Protein AF-A0A8H7GZ26-F1 (afdb_monomer_lite)

Secondary structure (DSSP, 8-state):
-TTTTT--GGG---TTEEEEEEEETTT--B--HHHHHHHHH-TTTGGG--B-TTT--BEEEEEPPTTSPPPHHHHHTHHHHHHH-SEEEEES----STTGGGHHHHS-TTSEEEEESSS--THHHHS--TT-EEE-S-HHHHHHHHHHHTT-HHHHHHHHHHHHHHHHHHHHHHHHHHHHHHHHHHHHHHHHHHHHHHHHHHHHHHHHHHHHHHHHHHHS--

Organism: NCBI:txid27326

pLDDT: mean 85.24, std 15.76, range [44.12, 98.5]

Sequence (222 aa):
METMVGLDTDRIVPAHGSFASNHCIDCGEAMHTEALISMMNNKAKNEGIPQCEKCKGFVKPDIVFFGEPLPVRFFDTWDEDCDNVEVAIVAGTSLSVYPFAGLPSECKKKSLRTLVNNEVVGDFKTNRRKTDLIIKEDCDVFAEALAKEMGWETQLNELVEKEKKKFDEKLKKGLARKQTESRQANLCSKKEEDDELHVKAAKDSEKLANELEEKLHKLTIG

Radius of gyration: 30.81 Å; chains: 1; bounding box: 88×50×79 Å

InterPro domains:
  IPR003000 Sirtuin family [PF02146] (6-99)
  IPR026590 Sirtuin family, catalytic core domain [PS50305] (1-153)
  IPR029035 DHS-like NAD/FAD-binding domain superfamily [SSF52467] (3-159)
  IPR050134 NAD-dependent sirtuin protein deacylases [PTHR11085] (2-161)

Foldseek 3Di:
DCVVLPDDPVPDFPQQADQCWKAFPPPRHTDDPVLLVVLLPPCVPPNSFDADPPPRGGMDGGGHDPPGHTDPVCVVCQLVCLAPAQEAEAEDDQLPDPPVSCSVVSRDLNHQYEYEELDQHRCCVVPNDPRYHYHNDHPVVVVCVVCVVVVNNVVVVVSVVVVVVVVVVVVVVVVVVVVVVVVVVVVVVVVVVVVVVVVVVVVVVVVVVVVVVVVVVVVVPD

Structure (mmCIF, N/CA/C/O backbone):
data_AF-A0A8H7GZ26-F1
#
_entry.id   AF-A0A8H7GZ26-F1
#
loop_
_atom_site.group_PDB
_atom_site.id
_atom_site.type_symbol
_atom_site.label_atom_id
_atom_site.label_alt_id
_atom_site.label_comp_id
_atom_site.label_asym_id
_atom_site.label_entity_id
_atom_site.label_seq_id
_atom_site.pdbx_PDB_ins_code
_atom_site.Cartn_x
_atom_site.Cartn_y
_atom_site.Cartn_z
_atom_site.occupancy
_atom_site.B_iso_or_equiv
_atom_site.auth_seq_id
_atom_site.auth_comp_id
_atom_site.auth_asym_id
_atom_site.auth_atom_id
_atom_site.pdbx_PDB_model_num
ATOM 1 N N . MET A 1 1 ? 8.298 0.074 0.399 1.00 76.31 1 MET A N 1
ATOM 2 C CA . MET A 1 1 ? 9.036 -0.015 1.686 1.00 76.31 1 MET A CA 1
ATOM 3 C C . MET A 1 1 ? 8.648 -1.271 2.461 1.00 76.31 1 MET A C 1
ATOM 5 O O . MET A 1 1 ? 9.502 -1.900 3.064 1.00 76.31 1 MET A O 1
ATOM 9 N N . GLU A 1 2 ? 7.392 -1.675 2.365 1.00 86.62 2 GLU A N 1
ATOM 10 C CA . GLU A 1 2 ? 6.746 -2.872 2.902 1.00 86.62 2 GLU A CA 1
ATOM 11 C C . GLU A 1 2 ? 7.555 -4.154 2.643 1.00 86.62 2 GLU A C 1
ATOM 13 O O . GLU A 1 2 ? 7.889 -4.885 3.569 1.00 86.62 2 GLU A O 1
ATOM 18 N N . THR A 1 3 ? 7.979 -4.388 1.399 1.00 84.62 3 THR A N 1
ATOM 19 C CA . THR A 1 3 ? 8.827 -5.544 1.051 1.00 84.62 3 THR A CA 1
ATOM 20 C C . THR A 1 3 ? 10.231 -5.464 1.655 1.00 84.62 3 THR A C 1
ATOM 22 O O . THR A 1 3 ? 10.854 -6.486 1.924 1.00 84.62 3 THR A O 1
ATOM 25 N N . MET A 1 4 ? 10.752 -4.254 1.893 1.00 83.25 4 MET A N 1
ATOM 26 C CA . MET A 1 4 ? 12.099 -4.059 2.444 1.00 83.25 4 MET A CA 1
ATOM 27 C C . MET A 1 4 ? 12.166 -4.375 3.938 1.00 83.25 4 MET A C 1
ATOM 29 O O . MET A 1 4 ? 13.222 -4.785 4.412 1.00 83.25 4 MET A O 1
ATOM 33 N N . VAL A 1 5 ? 11.055 -4.203 4.661 1.00 84.62 5 VAL A N 1
ATOM 34 C CA . VAL A 1 5 ? 10.951 -4.522 6.094 1.00 84.62 5 VAL A CA 1
ATOM 35 C C . VAL A 1 5 ? 10.622 -5.998 6.354 1.00 84.62 5 VAL A C 1
ATOM 37 O O . VAL A 1 5 ? 10.437 -6.392 7.501 1.00 84.62 5 VAL A O 1
ATOM 40 N N . GLY A 1 6 ? 10.607 -6.830 5.305 1.00 84.56 6 GLY A N 1
ATOM 41 C CA . GLY A 1 6 ? 10.494 -8.285 5.418 1.00 84.56 6 GLY A CA 1
ATOM 42 C C . GLY A 1 6 ? 9.064 -8.819 5.465 1.00 84.56 6 GLY A C 1
ATOM 43 O O . GLY A 1 6 ? 8.869 -9.939 5.922 1.00 84.56 6 GLY A O 1
ATOM 44 N N . LEU A 1 7 ? 8.075 -8.042 5.013 1.00 88.88 7 LEU A N 1
ATOM 45 C CA . LEU A 1 7 ? 6.727 -8.565 4.802 1.00 88.88 7 LEU A CA 1
ATOM 46 C C . LEU A 1 7 ? 6.701 -9.490 3.579 1.00 88.88 7 LEU A C 1
ATOM 48 O O . LEU A 1 7 ? 7.255 -9.154 2.526 1.00 88.88 7 LEU A O 1
ATOM 52 N N . ASP A 1 8 ? 6.030 -10.632 3.724 1.00 90.25 8 ASP A N 1
ATOM 53 C CA . ASP A 1 8 ? 5.856 -11.596 2.640 1.00 90.25 8 ASP A CA 1
ATOM 54 C C . ASP A 1 8 ? 5.051 -10.972 1.489 1.00 90.25 8 ASP A C 1
ATOM 56 O O . ASP A 1 8 ? 4.048 -10.282 1.693 1.00 90.25 8 ASP A O 1
ATOM 60 N N . THR A 1 9 ? 5.495 -11.195 0.251 1.00 87.38 9 THR A N 1
ATOM 61 C CA . THR A 1 9 ? 4.914 -10.543 -0.935 1.00 87.38 9 THR A CA 1
ATOM 62 C C . THR A 1 9 ? 3.472 -10.965 -1.212 1.00 87.38 9 THR A C 1
ATOM 64 O O . THR A 1 9 ? 2.724 -10.219 -1.838 1.00 87.38 9 THR A O 1
ATOM 67 N N . ASP A 1 10 ? 3.064 -12.143 -0.745 1.00 90.19 10 ASP A N 1
ATOM 68 C CA . ASP A 1 10 ? 1.695 -12.656 -0.833 1.00 90.19 10 ASP A CA 1
ATOM 69 C C . ASP A 1 10 ? 0.715 -11.917 0.096 1.00 90.19 10 ASP A C 1
ATOM 71 O O . ASP A 1 10 ? -0.490 -11.966 -0.141 1.00 90.19 10 ASP A O 1
ATOM 75 N N . ARG A 1 11 ? 1.214 -11.168 1.086 1.00 91.31 11 ARG A N 1
ATOM 76 C CA . ARG A 1 11 ? 0.416 -10.312 1.983 1.00 91.31 11 ARG A CA 1
ATOM 77 C C . ARG A 1 11 ? 0.387 -8.846 1.564 1.00 91.31 11 ARG A C 1
ATOM 79 O O . ARG A 1 11 ? -0.221 -8.022 2.240 1.00 91.31 11 ARG A O 1
ATOM 86 N N . ILE A 1 12 ? 1.072 -8.502 0.474 1.00 94.06 12 ILE A N 1
ATOM 87 C CA . ILE A 1 12 ? 1.170 -7.130 -0.019 1.00 94.06 12 ILE A CA 1
ATOM 88 C C . ILE A 1 12 ? 0.425 -7.021 -1.346 1.00 94.06 12 ILE A C 1
ATOM 90 O O . ILE A 1 12 ? 0.594 -7.826 -2.268 1.00 94.06 12 ILE A O 1
ATOM 94 N N . VAL A 1 13 ? -0.375 -5.966 -1.452 1.00 94.81 13 VAL A N 1
ATOM 95 C CA . VAL A 1 13 ? -1.045 -5.567 -2.685 1.00 94.81 13 VAL A CA 1
ATOM 96 C C . VAL A 1 13 ? -0.627 -4.130 -2.996 1.00 94.81 13 VAL A C 1
ATOM 98 O O . VAL A 1 13 ? -1.208 -3.185 -2.460 1.00 94.81 13 VAL A O 1
ATOM 101 N N . PRO A 1 14 ? 0.409 -3.923 -3.832 1.00 93.81 14 PRO A N 1
ATOM 102 C CA . PRO A 1 14 ? 0.822 -2.587 -4.236 1.00 93.81 14 PRO A CA 1
ATOM 103 C C . PRO A 1 14 ? -0.199 -2.032 -5.237 1.00 93.81 14 PRO A C 1
ATOM 105 O O . PRO A 1 14 ? -0.026 -2.148 -6.447 1.00 93.81 14 PRO A O 1
ATOM 108 N N . ALA A 1 15 ? -1.290 -1.450 -4.730 1.00 94.12 15 ALA A N 1
ATOM 109 C CA . ALA A 1 15 ? -2.430 -1.004 -5.537 1.00 94.12 15 ALA A CA 1
ATOM 110 C C . ALA A 1 15 ? -2.039 -0.023 -6.655 1.00 94.12 15 ALA A C 1
ATOM 112 O O . ALA A 1 15 ? -2.600 -0.073 -7.741 1.00 94.12 15 ALA A O 1
ATOM 113 N N . HIS A 1 16 ? -1.041 0.829 -6.412 1.00 94.31 16 HIS A N 1
ATOM 114 C CA . HIS A 1 16 ? -0.496 1.763 -7.405 1.00 94.31 16 HIS A CA 1
ATOM 115 C C . HIS A 1 16 ? 0.850 1.301 -7.981 1.00 94.31 16 HIS A C 1
ATOM 117 O O . HIS A 1 16 ? 1.615 2.102 -8.520 1.00 94.31 16 HIS A O 1
ATOM 123 N N . GLY A 1 17 ? 1.148 0.008 -7.867 1.00 91.81 17 GLY A N 1
ATOM 124 C CA . GLY A 1 17 ? 2.392 -0.573 -8.339 1.00 91.81 17 GLY A CA 1
ATOM 125 C C . GLY A 1 17 ? 3.606 -0.218 -7.475 1.00 91.81 17 GLY A C 1
ATOM 126 O O . GLY A 1 17 ? 3.486 0.207 -6.324 1.00 91.81 17 GLY A O 1
ATOM 127 N N . SER A 1 18 ? 4.803 -0.448 -8.010 1.00 91.31 18 SER A N 1
ATOM 128 C CA . SER A 1 18 ? 6.067 -0.196 -7.319 1.00 91.31 18 SER A CA 1
ATOM 129 C C . SER A 1 18 ? 7.220 0.047 -8.295 1.00 91.31 18 SER A C 1
ATOM 131 O O . SER A 1 18 ? 7.149 -0.303 -9.466 1.00 91.31 18 SER A O 1
ATOM 133 N N . PHE A 1 19 ? 8.333 0.577 -7.788 1.00 90.00 19 PHE A N 1
ATOM 134 C CA . PHE A 1 19 ? 9.586 0.705 -8.545 1.00 90.00 19 PHE A CA 1
ATOM 135 C C . PHE A 1 19 ? 10.434 -0.583 -8.561 1.00 90.00 19 PHE A C 1
ATOM 137 O O . PHE A 1 19 ? 11.617 -0.535 -8.891 1.00 90.00 19 PHE A O 1
ATOM 144 N N . ALA A 1 20 ? 9.885 -1.724 -8.131 1.00 86.88 20 ALA A N 1
ATOM 145 C CA . ALA A 1 20 ? 10.649 -2.968 -8.022 1.00 86.88 20 ALA A CA 1
ATOM 146 C C . ALA A 1 20 ? 10.942 -3.620 -9.385 1.00 86.88 20 ALA A C 1
ATOM 148 O O . ALA A 1 20 ? 11.929 -4.341 -9.519 1.00 86.88 20 ALA A O 1
ATOM 149 N N . SER A 1 21 ? 10.097 -3.362 -10.379 1.00 90.75 21 SER A N 1
ATOM 150 C CA . SER A 1 21 ? 10.151 -3.946 -11.719 1.00 90.75 21 SER A CA 1
ATOM 151 C C . SER A 1 21 ? 9.746 -2.917 -12.772 1.00 90.75 21 SER A C 1
ATOM 153 O O . SER A 1 21 ? 9.245 -1.843 -12.434 1.00 90.75 21 SER A O 1
ATOM 155 N N . ASN A 1 22 ? 10.036 -3.217 -14.041 1.00 95.06 22 ASN A N 1
ATOM 156 C CA . ASN A 1 22 ? 9.809 -2.321 -15.174 1.00 95.06 22 ASN A CA 1
ATOM 157 C C . ASN A 1 22 ? 9.375 -3.139 -16.397 1.00 95.06 22 ASN A C 1
ATOM 159 O O . ASN A 1 22 ? 9.919 -4.226 -16.620 1.00 95.06 22 ASN A O 1
ATOM 163 N N . HIS A 1 23 ? 8.485 -2.602 -17.232 1.00 95.06 23 HIS A N 1
ATOM 164 C CA . HIS A 1 23 ? 8.042 -3.253 -18.468 1.00 95.06 23 HIS A CA 1
ATOM 165 C C . HIS A 1 23 ? 7.818 -2.266 -19.617 1.00 95.06 23 HIS A C 1
ATOM 167 O O . HIS A 1 23 ? 7.629 -1.059 -19.434 1.00 95.06 23 HIS A O 1
ATOM 173 N N . CYS A 1 24 ? 7.860 -2.797 -20.837 1.00 96.44 24 CYS A N 1
ATOM 174 C CA . CYS A 1 24 ? 7.450 -2.079 -22.031 1.00 96.44 24 CYS A CA 1
ATOM 175 C C . CYS A 1 24 ? 5.934 -1.882 -22.060 1.00 96.44 24 CYS A C 1
ATOM 177 O O . CYS A 1 24 ? 5.196 -2.862 -21.993 1.00 96.44 24 CYS A O 1
ATOM 179 N N . ILE A 1 25 ? 5.482 -0.646 -22.273 1.00 94.44 25 ILE A N 1
ATOM 180 C CA . ILE A 1 25 ? 4.052 -0.314 -22.312 1.00 94.44 25 ILE A CA 1
ATOM 181 C C . ILE A 1 25 ? 3.312 -0.932 -23.508 1.00 94.44 25 ILE A C 1
ATOM 183 O O . ILE A 1 25 ? 2.111 -1.157 -23.428 1.00 94.44 25 ILE A O 1
ATOM 187 N N . ASP A 1 26 ? 4.026 -1.236 -24.598 1.00 94.81 26 ASP A N 1
ATOM 188 C CA . ASP A 1 26 ? 3.411 -1.739 -25.831 1.00 94.81 26 ASP A CA 1
ATOM 189 C C . ASP A 1 26 ? 3.359 -3.270 -25.888 1.00 94.81 26 ASP A C 1
ATOM 191 O O . ASP A 1 26 ? 2.375 -3.843 -26.348 1.00 94.81 26 ASP A O 1
ATOM 195 N N . CYS A 1 27 ? 4.428 -3.955 -25.460 1.00 95.62 27 CYS A N 1
ATOM 196 C CA . CYS A 1 27 ? 4.531 -5.417 -25.587 1.00 95.62 27 CYS A CA 1
ATOM 197 C C . CYS A 1 27 ? 4.649 -6.177 -24.260 1.00 95.62 27 CYS A C 1
ATOM 199 O O . CYS A 1 27 ? 4.734 -7.403 -24.284 1.00 95.62 27 CYS A O 1
ATOM 201 N N . GLY A 1 28 ? 4.689 -5.479 -23.121 1.00 93.62 28 GLY A N 1
ATOM 202 C CA . GLY A 1 28 ? 4.772 -6.088 -21.790 1.00 93.62 28 GLY A CA 1
ATOM 203 C C . GLY A 1 28 ? 6.122 -6.724 -21.445 1.00 93.62 28 GLY A C 1
ATOM 204 O O . GLY A 1 28 ? 6.261 -7.295 -20.369 1.00 93.62 28 GLY A O 1
ATOM 205 N N . GLU A 1 29 ? 7.121 -6.643 -22.330 1.00 96.19 29 GLU A N 1
ATOM 206 C CA . GLU A 1 29 ? 8.446 -7.222 -22.088 1.00 96.19 29 GLU A CA 1
ATOM 207 C C . GLU A 1 29 ? 9.104 -6.570 -20.864 1.00 96.19 29 GLU A C 1
ATOM 209 O O . GLU A 1 29 ? 9.192 -5.340 -20.784 1.00 96.19 29 GLU A O 1
ATOM 214 N N . ALA A 1 30 ? 9.568 -7.397 -19.927 1.00 95.69 30 ALA A N 1
ATOM 215 C CA . ALA A 1 30 ? 10.204 -6.935 -18.702 1.00 95.69 30 ALA A CA 1
ATOM 216 C C . ALA A 1 30 ? 11.598 -6.347 -18.975 1.00 95.69 30 ALA A C 1
ATOM 218 O O . ALA A 1 30 ? 12.327 -6.797 -19.859 1.00 95.69 30 ALA A O 1
ATOM 219 N N . MET A 1 31 ? 11.995 -5.360 -18.173 1.00 94.81 31 MET A N 1
ATOM 220 C CA . MET A 1 31 ? 13.327 -4.759 -18.208 1.00 94.81 31 MET A CA 1
ATOM 221 C C . MET A 1 31 ? 13.937 -4.705 -16.806 1.00 94.81 31 MET A C 1
ATOM 223 O O . MET A 1 31 ? 13.337 -4.191 -15.859 1.00 94.81 31 MET A O 1
ATOM 227 N N . HIS A 1 32 ? 15.178 -5.180 -16.691 1.00 94.19 32 HIS A N 1
ATOM 228 C CA . HIS A 1 32 ? 15.956 -5.071 -15.460 1.00 94.19 32 HIS A CA 1
ATOM 229 C C . HIS A 1 32 ? 16.242 -3.608 -15.096 1.00 94.19 32 HIS A C 1
ATOM 231 O O . HIS A 1 32 ? 16.556 -2.784 -15.958 1.00 94.19 32 HIS A O 1
ATOM 237 N N . THR A 1 33 ? 16.175 -3.293 -13.804 1.00 92.69 33 THR A N 1
ATOM 238 C CA . THR A 1 33 ? 16.325 -1.927 -13.283 1.00 92.69 33 THR A CA 1
ATOM 239 C C . THR A 1 33 ? 17.683 -1.313 -13.622 1.00 92.69 33 THR A C 1
ATOM 241 O O . THR A 1 33 ? 17.761 -0.129 -13.937 1.00 92.69 33 THR A O 1
ATOM 244 N N . GLU A 1 34 ? 18.755 -2.103 -13.646 1.00 92.88 34 GLU A N 1
ATOM 245 C CA . GLU A 1 34 ? 20.090 -1.651 -14.047 1.00 92.88 34 GLU A CA 1
ATOM 246 C C . GLU A 1 34 ? 20.118 -1.188 -15.509 1.00 92.88 34 GLU A C 1
ATOM 248 O O . GLU A 1 34 ? 20.731 -0.166 -15.822 1.00 92.88 34 GLU A O 1
ATOM 253 N N . ALA A 1 35 ? 19.422 -1.907 -16.396 1.00 91.94 35 ALA A N 1
ATOM 254 C CA . ALA A 1 35 ? 19.309 -1.546 -17.805 1.00 91.94 35 ALA A CA 1
ATOM 255 C C . ALA A 1 35 ? 18.477 -0.269 -17.979 1.00 91.94 35 ALA A C 1
ATOM 257 O O . ALA A 1 35 ? 18.906 0.641 -18.689 1.00 91.94 35 ALA A O 1
ATOM 258 N N . LEU A 1 36 ? 17.349 -0.160 -17.266 1.00 92.81 36 LEU A N 1
ATOM 259 C CA . LEU A 1 36 ? 16.527 1.052 -17.249 1.00 92.81 36 LEU A CA 1
ATOM 260 C C . LEU A 1 36 ? 17.361 2.271 -16.823 1.00 92.81 36 LEU A C 1
ATOM 262 O O . LEU A 1 36 ? 17.428 3.257 -17.554 1.00 92.81 36 LEU A O 1
ATOM 266 N N . ILE A 1 37 ? 18.053 2.187 -15.681 1.00 92.75 37 ILE A N 1
ATOM 267 C CA . ILE A 1 37 ? 18.902 3.268 -15.154 1.00 92.75 37 ILE A CA 1
ATOM 268 C C . ILE A 1 37 ? 20.025 3.614 -16.139 1.00 92.75 37 ILE A C 1
ATOM 270 O O . ILE A 1 37 ? 20.316 4.791 -16.357 1.00 92.75 37 ILE A O 1
ATOM 274 N N . SER A 1 38 ? 20.658 2.609 -16.749 1.00 92.19 38 SER A N 1
ATOM 275 C CA . SER A 1 38 ? 21.702 2.822 -17.754 1.00 92.19 38 SER A CA 1
ATOM 276 C C . SER A 1 38 ? 21.178 3.610 -18.959 1.00 92.19 38 SER A C 1
ATOM 278 O O . SER A 1 38 ? 21.818 4.574 -19.380 1.00 92.19 38 SER A O 1
ATOM 280 N N . MET A 1 39 ? 19.989 3.264 -19.466 1.00 92.38 39 MET A N 1
ATOM 281 C CA . MET A 1 39 ? 19.342 4.000 -20.555 1.00 92.38 39 MET A CA 1
ATOM 282 C C . MET A 1 39 ? 18.971 5.424 -20.134 1.00 92.38 39 MET A C 1
ATOM 284 O O . MET A 1 39 ? 19.259 6.357 -20.877 1.00 92.38 39 MET A O 1
ATOM 288 N N . MET A 1 40 ? 18.419 5.606 -18.930 1.00 91.31 40 MET A N 1
ATOM 289 C CA . MET A 1 40 ? 18.046 6.927 -18.407 1.00 91.31 40 MET A CA 1
ATOM 290 C C . MET A 1 40 ? 19.234 7.884 -18.277 1.00 91.31 40 MET A C 1
ATOM 292 O O . MET A 1 40 ? 19.111 9.083 -18.525 1.00 91.31 40 MET A O 1
ATOM 296 N N . ASN A 1 41 ? 20.404 7.361 -17.910 1.00 92.81 41 ASN A N 1
ATOM 297 C CA . ASN A 1 41 ? 21.617 8.163 -17.765 1.00 92.81 41 ASN A CA 1
ATOM 298 C C . ASN A 1 41 ? 22.293 8.488 -19.107 1.00 92.81 41 ASN A C 1
ATOM 300 O O . ASN A 1 41 ? 23.099 9.417 -19.177 1.00 92.81 41 ASN A O 1
ATOM 304 N N . ASN A 1 42 ? 21.971 7.765 -20.181 1.00 90.00 42 ASN A N 1
ATOM 305 C CA . ASN A 1 42 ? 22.556 7.986 -21.498 1.00 90.00 42 ASN A CA 1
ATOM 306 C C . ASN A 1 42 ? 21.737 8.994 -22.320 1.00 90.00 42 ASN A C 1
ATOM 308 O O . ASN A 1 42 ? 21.037 8.631 -23.262 1.00 90.00 42 ASN A O 1
ATOM 312 N N . LYS A 1 43 ? 21.869 10.287 -22.000 1.00 89.50 43 LYS A N 1
ATOM 313 C CA . LYS A 1 43 ? 21.140 11.365 -22.699 1.00 89.50 43 LYS A CA 1
ATOM 314 C C . LYS A 1 43 ? 21.474 11.497 -24.187 1.00 89.50 43 LYS A C 1
ATOM 316 O O . LYS A 1 43 ? 20.662 12.021 -24.942 1.00 89.50 43 LYS A O 1
ATOM 321 N N . ALA A 1 44 ? 22.644 11.023 -24.618 1.00 88.00 44 ALA A N 1
ATOM 322 C CA . ALA A 1 44 ? 23.028 11.032 -26.030 1.00 88.00 44 ALA A CA 1
ATOM 323 C C . ALA A 1 44 ? 22.179 10.062 -26.872 1.00 88.00 44 ALA A C 1
ATOM 325 O O . ALA A 1 44 ? 22.110 10.196 -28.093 1.00 88.00 44 ALA A O 1
ATOM 326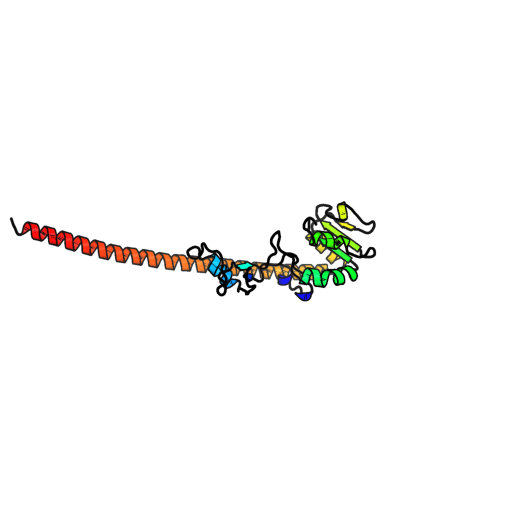 N N . LYS A 1 45 ? 21.520 9.090 -26.230 1.00 81.75 45 LYS A N 1
ATOM 327 C CA . LYS A 1 45 ? 20.672 8.094 -26.877 1.00 81.75 45 LYS A CA 1
ATOM 328 C C . LYS A 1 45 ? 19.217 8.310 -26.472 1.00 81.75 45 LYS A C 1
ATOM 330 O O . LYS A 1 45 ? 18.861 8.123 -25.315 1.00 81.75 45 LYS A O 1
ATOM 335 N N . ASN A 1 46 ? 18.375 8.664 -27.444 1.00 84.19 46 ASN A N 1
ATOM 336 C CA . ASN A 1 46 ? 16.931 8.847 -27.247 1.00 84.19 46 ASN A CA 1
ATOM 337 C C . ASN A 1 46 ? 16.586 9.789 -26.073 1.00 84.19 46 ASN A C 1
ATOM 339 O O . ASN A 1 46 ? 15.650 9.529 -25.324 1.00 84.19 46 ASN A O 1
ATOM 343 N N . GLU A 1 47 ? 17.406 10.823 -25.855 1.00 89.81 47 GLU A N 1
ATOM 344 C CA . GLU A 1 47 ? 17.253 11.802 -24.765 1.00 89.81 47 GLU A CA 1
ATOM 345 C C . GLU A 1 47 ? 17.234 11.192 -23.347 1.00 89.81 47 GLU A C 1
ATOM 347 O O . GLU A 1 47 ? 16.829 11.842 -22.385 1.00 89.81 47 GLU A O 1
ATOM 352 N N . GLY A 1 48 ? 17.709 9.950 -23.189 1.00 89.50 48 GLY A N 1
ATOM 353 C CA . GLY A 1 48 ? 17.621 9.211 -21.930 1.00 89.50 48 GLY A CA 1
ATOM 354 C C . GLY A 1 48 ? 16.234 8.620 -21.657 1.00 89.50 48 GLY A C 1
ATOM 355 O O . GLY A 1 48 ? 15.908 8.319 -20.514 1.00 89.50 48 GLY A O 1
ATOM 356 N N . ILE A 1 49 ? 15.388 8.453 -22.675 1.00 94.06 49 ILE A N 1
ATOM 357 C CA . ILE A 1 49 ? 14.085 7.796 -22.536 1.00 94.06 49 ILE A CA 1
ATOM 358 C C . ILE A 1 49 ? 14.256 6.288 -22.809 1.00 94.06 49 ILE A C 1
ATOM 360 O O . ILE A 1 49 ? 14.624 5.915 -23.930 1.00 94.06 49 ILE A O 1
ATOM 364 N N . PRO A 1 50 ? 13.993 5.398 -21.830 1.00 94.44 50 PRO A N 1
ATOM 365 C CA . PRO A 1 50 ? 14.148 3.954 -22.007 1.00 94.44 50 PRO A CA 1
ATOM 366 C C . PRO A 1 50 ? 13.197 3.381 -23.061 1.00 94.44 50 PRO A C 1
ATOM 368 O O . PRO A 1 50 ? 11.996 3.663 -23.061 1.00 94.44 50 PRO A O 1
ATOM 371 N N . GLN A 1 51 ? 13.733 2.535 -23.942 1.00 95.31 51 GLN A N 1
ATOM 372 C CA . GLN A 1 51 ? 12.980 1.869 -25.004 1.00 95.31 51 GLN A CA 1
ATOM 373 C C . GLN A 1 51 ? 13.207 0.362 -24.980 1.00 95.31 51 GLN A C 1
ATOM 375 O O . GLN A 1 51 ? 14.306 -0.126 -24.718 1.00 95.31 51 GLN A O 1
ATOM 380 N N . CYS A 1 52 ? 12.157 -0.375 -25.312 1.00 96.06 52 CYS A N 1
ATOM 381 C CA . CYS A 1 52 ? 12.169 -1.817 -25.430 1.00 96.06 52 CYS A CA 1
ATOM 382 C C . CYS A 1 52 ? 13.062 -2.243 -26.593 1.00 96.06 52 CYS A C 1
ATOM 384 O O . CYS A 1 52 ? 12.920 -1.770 -27.724 1.00 96.06 52 CYS A O 1
ATOM 386 N N . GLU A 1 53 ? 13.952 -3.198 -26.349 1.00 92.31 53 GLU A N 1
ATOM 387 C CA . GLU A 1 53 ? 14.850 -3.690 -27.392 1.00 92.31 53 GLU A CA 1
ATOM 388 C C . GLU A 1 53 ? 14.090 -4.397 -28.523 1.00 92.31 53 GLU A C 1
ATOM 390 O O . GLU A 1 53 ? 14.479 -4.262 -29.687 1.00 92.31 53 GLU A O 1
ATOM 395 N N . LYS A 1 54 ? 12.971 -5.050 -28.177 1.00 94.75 54 LYS A N 1
ATOM 396 C CA . LYS A 1 54 ? 12.133 -5.886 -29.045 1.00 94.75 54 LYS A CA 1
ATOM 397 C C . LYS A 1 54 ? 11.195 -5.090 -29.953 1.00 94.75 54 LYS A C 1
ATOM 399 O O . LYS A 1 54 ? 11.193 -5.324 -31.155 1.00 94.75 54 LYS A O 1
ATOM 404 N N . CYS A 1 55 ? 10.412 -4.156 -29.404 1.00 96.25 55 CYS A N 1
ATOM 405 C CA . CYS A 1 55 ? 9.398 -3.414 -30.172 1.00 96.25 55 CYS A CA 1
ATOM 406 C C . CYS A 1 55 ? 9.665 -1.907 -30.304 1.00 96.25 55 CYS A C 1
ATOM 408 O O . CYS A 1 55 ? 8.895 -1.223 -30.967 1.00 96.25 55 CYS A O 1
ATOM 410 N N . LYS A 1 56 ? 10.732 -1.383 -29.680 1.00 94.88 56 LYS A N 1
ATOM 411 C CA . LYS A 1 56 ? 11.054 0.059 -29.600 1.00 94.88 56 LYS A CA 1
ATOM 412 C C . LYS A 1 56 ? 10.032 0.924 -28.853 1.00 94.88 56 LYS A C 1
ATOM 414 O O . LYS A 1 56 ? 10.229 2.132 -28.760 1.00 94.88 56 LYS A O 1
ATOM 419 N N . GLY A 1 57 ? 9.014 0.305 -28.260 1.00 95.69 57 GLY A N 1
ATOM 420 C CA . GLY A 1 57 ? 8.077 0.946 -27.346 1.00 95.69 57 GLY A CA 1
ATOM 421 C C . GLY A 1 57 ? 8.742 1.492 -26.088 1.00 95.69 57 GLY A C 1
ATOM 422 O O . GLY A 1 57 ? 9.831 1.050 -25.717 1.00 95.69 57 GLY A O 1
ATOM 423 N N . PHE A 1 58 ? 8.096 2.433 -25.405 1.00 95.75 58 PHE A N 1
ATOM 424 C CA . PHE A 1 58 ? 8.639 3.004 -24.171 1.00 95.75 58 PHE A CA 1
ATOM 425 C C . PHE A 1 58 ? 8.590 2.005 -23.014 1.00 95.75 58 PHE A C 1
ATOM 427 O O . PHE A 1 58 ? 7.723 1.131 -22.955 1.00 95.75 58 PHE A O 1
ATOM 434 N N . VAL A 1 59 ? 9.542 2.128 -22.093 1.00 95.88 59 VAL A N 1
ATOM 435 C CA . VAL A 1 59 ? 9.621 1.295 -20.890 1.00 95.88 59 VAL A CA 1
ATOM 436 C C . VAL A 1 59 ? 9.494 2.185 -19.668 1.00 95.88 59 VAL A C 1
ATOM 438 O O . VAL A 1 59 ? 10.152 3.223 -19.580 1.00 95.88 59 VAL A O 1
ATOM 441 N N . LYS A 1 60 ? 8.663 1.763 -18.716 1.00 94.06 60 LYS A N 1
ATOM 442 C CA . LYS A 1 60 ? 8.472 2.457 -17.443 1.00 94.06 60 LYS A CA 1
ATOM 443 C C . LYS A 1 60 ? 8.564 1.487 -16.266 1.00 94.06 60 LYS A C 1
ATOM 445 O O . LYS A 1 60 ? 8.342 0.290 -16.459 1.00 94.06 60 LYS A O 1
ATOM 450 N N . PRO A 1 61 ? 8.857 1.988 -15.056 1.00 94.56 61 PRO A N 1
ATOM 451 C CA . PRO A 1 61 ? 8.645 1.222 -13.838 1.00 94.56 61 PRO A CA 1
ATOM 452 C C . PRO A 1 61 ? 7.180 0.809 -13.688 1.00 94.56 61 PRO A C 1
ATOM 454 O O . PRO A 1 61 ? 6.278 1.506 -14.164 1.00 94.56 61 PRO A O 1
ATOM 457 N N . ASP A 1 62 ? 6.944 -0.279 -12.967 1.00 92.81 62 ASP A N 1
ATOM 458 C CA . ASP A 1 62 ? 5.629 -0.889 -12.749 1.00 92.81 62 ASP A CA 1
ATOM 459 C C . ASP A 1 62 ? 4.812 -0.119 -11.706 1.00 92.81 62 ASP A C 1
ATOM 461 O O . ASP A 1 62 ? 4.264 -0.692 -10.769 1.00 92.81 62 ASP A O 1
ATOM 465 N N . ILE A 1 63 ? 4.745 1.200 -11.859 1.00 93.88 63 ILE A N 1
ATOM 466 C CA . ILE A 1 63 ? 3.871 2.110 -11.126 1.00 93.88 63 ILE A CA 1
ATOM 467 C C . ILE A 1 63 ? 2.662 2.462 -11.994 1.00 93.88 63 ILE A C 1
ATOM 469 O O . ILE A 1 63 ? 2.766 2.558 -13.220 1.00 93.88 63 ILE A O 1
ATOM 473 N N . VAL A 1 64 ? 1.519 2.661 -11.347 1.00 92.44 64 VAL A N 1
ATOM 474 C CA . VAL A 1 64 ? 0.251 2.988 -12.006 1.00 92.44 64 VAL A CA 1
ATOM 475 C C . VAL A 1 64 ? 0.154 4.496 -12.181 1.00 92.44 64 VAL A C 1
ATOM 477 O O . VAL A 1 64 ? 0.217 5.251 -11.208 1.00 92.44 64 VAL A O 1
ATOM 480 N N . PHE A 1 65 ? 0.004 4.942 -13.424 1.00 90.88 65 PHE A N 1
ATOM 481 C CA . PHE A 1 65 ? -0.240 6.345 -13.748 1.00 90.88 65 PHE A CA 1
ATOM 482 C C . PHE A 1 65 ? -1.741 6.646 -13.764 1.00 90.88 65 PHE A C 1
ATOM 484 O O . PHE A 1 65 ? -2.581 5.756 -13.891 1.00 90.88 65 PHE A O 1
ATOM 491 N N . PHE A 1 66 ? -2.104 7.927 -13.671 1.00 88.31 66 PHE A N 1
ATOM 492 C CA . PHE A 1 66 ? -3.495 8.325 -13.869 1.00 88.31 66 PHE A CA 1
ATOM 493 C C . PHE A 1 66 ? -3.986 7.911 -15.259 1.00 88.31 66 PHE A C 1
ATOM 495 O O . PHE A 1 66 ? -3.353 8.220 -16.267 1.00 88.31 66 PHE A O 1
ATOM 502 N N . GLY A 1 67 ? -5.136 7.237 -15.291 1.00 87.44 67 GLY A N 1
ATOM 503 C CA . GLY A 1 67 ? -5.720 6.681 -16.512 1.00 87.44 67 GLY A CA 1
ATOM 504 C C . GLY A 1 67 ? -5.303 5.238 -16.807 1.00 87.44 67 GLY A C 1
ATOM 505 O O . GLY A 1 67 ? -5.910 4.618 -17.675 1.00 87.44 67 GLY A O 1
ATOM 506 N N . GLU A 1 68 ? -4.333 4.681 -16.078 1.00 90.25 68 GLU A N 1
ATOM 507 C CA . GLU A 1 68 ? -3.994 3.261 -16.171 1.00 90.25 68 GLU A CA 1
ATOM 508 C C . GLU A 1 68 ? -4.864 2.412 -15.233 1.00 90.25 68 GLU A C 1
ATOM 510 O O . GLU A 1 68 ? -5.258 2.873 -14.155 1.00 90.25 68 GLU A O 1
ATOM 515 N N . PRO A 1 69 ? -5.167 1.158 -15.614 1.00 90.19 69 PRO A N 1
ATOM 516 C CA . PRO A 1 69 ? -5.822 0.226 -14.711 1.00 90.19 69 PRO A CA 1
ATOM 517 C C . PRO A 1 69 ? -4.897 -0.135 -13.542 1.00 90.19 69 PRO A C 1
ATOM 519 O O . PRO A 1 69 ? -3.678 -0.237 -13.694 1.00 90.19 69 PRO A O 1
ATOM 522 N N . LEU A 1 70 ? -5.491 -0.379 -12.372 1.00 93.56 70 LEU A N 1
ATOM 523 C CA . LEU A 1 70 ? -4.765 -0.949 -11.238 1.00 93.56 70 LEU A CA 1
ATOM 524 C C . LEU A 1 70 ? -4.367 -2.409 -11.536 1.00 93.56 70 LEU A C 1
ATOM 526 O O . LEU A 1 70 ? -4.986 -3.051 -12.391 1.00 93.56 70 LEU A O 1
ATOM 530 N N . PRO A 1 71 ? -3.355 -2.962 -10.840 1.00 92.12 71 PRO A N 1
ATOM 531 C CA . PRO A 1 71 ? -2.897 -4.327 -11.067 1.00 92.12 71 PRO A CA 1
ATOM 532 C C . PRO A 1 71 ? -4.014 -5.344 -10.831 1.00 92.12 71 PRO A C 1
ATOM 534 O O . PRO A 1 71 ? -4.782 -5.204 -9.888 1.00 92.12 71 PRO A O 1
ATOM 537 N N . VAL A 1 72 ? -4.054 -6.419 -11.622 1.00 92.31 72 VAL A N 1
ATOM 538 C CA . VAL A 1 72 ? -5.090 -7.469 -11.519 1.00 92.31 72 VAL A CA 1
ATOM 539 C C . VAL A 1 72 ? -5.191 -8.035 -10.099 1.00 92.31 72 VAL A C 1
ATOM 541 O O . VAL A 1 72 ? -6.283 -8.120 -9.549 1.00 92.31 72 VAL A O 1
ATOM 544 N N . ARG A 1 73 ? -4.039 -8.264 -9.451 1.00 92.88 73 ARG A N 1
ATOM 545 C CA . ARG A 1 73 ? -3.942 -8.713 -8.054 1.00 92.88 73 ARG A CA 1
ATOM 546 C C . ARG A 1 73 ? -4.772 -7.872 -7.081 1.00 92.88 73 ARG A C 1
ATOM 548 O O . ARG A 1 73 ? -5.273 -8.409 -6.107 1.00 92.88 73 ARG A O 1
ATOM 555 N N . PHE A 1 74 ? -4.894 -6.569 -7.328 1.00 94.94 74 PHE A N 1
ATOM 556 C CA . PHE A 1 74 ? -5.689 -5.685 -6.486 1.00 94.94 74 PHE A CA 1
ATOM 557 C C . PHE A 1 74 ? -7.173 -6.039 -6.498 1.00 94.94 74 PHE A C 1
ATOM 559 O O . PHE A 1 74 ? -7.816 -5.950 -5.463 1.00 94.94 74 PHE A O 1
ATOM 566 N N . PHE A 1 75 ? -7.701 -6.442 -7.652 1.00 94.19 75 PHE A N 1
ATOM 567 C CA . PHE A 1 75 ? -9.089 -6.868 -7.791 1.00 94.19 75 PHE A CA 1
ATOM 568 C C . PHE A 1 75 ? -9.271 -8.330 -7.380 1.00 94.19 75 PHE A C 1
ATOM 570 O O . PHE A 1 75 ? -10.268 -8.648 -6.744 1.00 94.19 75 PHE A O 1
ATOM 577 N N . ASP A 1 76 ? -8.292 -9.191 -7.672 1.00 93.25 76 ASP A N 1
ATOM 578 C CA . ASP A 1 76 ? -8.349 -10.616 -7.322 1.00 93.25 76 ASP A CA 1
ATOM 579 C C . ASP A 1 76 ? -8.458 -10.848 -5.810 1.00 93.25 76 ASP A C 1
ATOM 581 O O . ASP A 1 76 ? -9.175 -11.749 -5.387 1.00 93.25 76 ASP A O 1
ATOM 585 N N . THR A 1 77 ? -7.761 -10.051 -4.990 1.00 93.12 77 THR A N 1
ATOM 586 C CA . THR A 1 77 ? -7.827 -10.192 -3.524 1.00 93.12 77 THR A CA 1
ATOM 587 C C . THR A 1 77 ? -8.908 -9.322 -2.885 1.00 93.12 77 THR A C 1
ATOM 589 O O . THR A 1 77 ? -9.231 -9.523 -1.719 1.00 93.12 77 THR A O 1
ATOM 592 N N . TRP A 1 78 ? -9.492 -8.371 -3.627 1.00 93.44 78 TRP A N 1
ATOM 593 C CA . TRP A 1 78 ? -10.405 -7.363 -3.081 1.00 93.44 78 TRP A CA 1
ATOM 594 C C . TRP A 1 78 ? -11.577 -7.987 -2.321 1.00 93.44 78 TRP A C 1
ATOM 596 O O . TRP A 1 78 ? -11.803 -7.662 -1.153 1.00 93.44 78 TRP A O 1
ATOM 606 N N . ASP A 1 79 ? -12.328 -8.863 -2.992 1.00 90.12 79 ASP A N 1
ATOM 607 C CA . ASP A 1 79 ? -13.562 -9.427 -2.443 1.00 90.12 79 ASP A CA 1
ATOM 608 C C . ASP A 1 79 ? -13.259 -10.359 -1.265 1.00 90.12 79 ASP A C 1
ATOM 610 O O . ASP A 1 79 ? -13.876 -10.246 -0.205 1.00 90.12 79 ASP A O 1
ATOM 614 N N . GLU A 1 80 ? -12.260 -11.233 -1.421 1.00 91.06 80 GLU A N 1
ATOM 615 C CA . GLU A 1 80 ? -11.858 -12.193 -0.390 1.00 91.06 80 GLU A CA 1
ATOM 616 C C . GLU A 1 80 ? -11.348 -11.493 0.879 1.00 91.06 80 GLU A C 1
ATOM 618 O O . GLU A 1 80 ? -11.764 -11.842 1.990 1.00 91.06 80 GLU A O 1
ATOM 623 N N . ASP A 1 81 ? -10.497 -10.476 0.736 1.00 93.12 81 ASP A N 1
ATOM 624 C CA . ASP A 1 81 ? -9.934 -9.742 1.870 1.00 93.12 81 ASP A CA 1
ATOM 625 C C . ASP A 1 81 ? -11.024 -8.938 2.598 1.00 93.12 81 ASP A C 1
ATOM 627 O O . ASP A 1 81 ? -11.132 -8.986 3.830 1.00 93.12 81 ASP A O 1
ATOM 631 N N . CYS A 1 82 ? -11.887 -8.235 1.852 1.00 91.19 82 CYS A N 1
ATOM 632 C CA . CYS A 1 82 ? -12.984 -7.451 2.428 1.00 91.19 82 CYS A CA 1
ATOM 633 C C . CYS A 1 82 ? -14.019 -8.330 3.144 1.00 91.19 82 CYS A C 1
ATOM 635 O O . CYS A 1 82 ? -14.625 -7.904 4.136 1.00 91.19 82 CYS A O 1
ATOM 637 N N . ASP A 1 83 ? -14.218 -9.562 2.678 1.00 89.62 83 ASP A N 1
ATOM 638 C CA . ASP A 1 83 ? -15.143 -10.501 3.294 1.00 89.62 83 ASP A CA 1
ATOM 639 C C . ASP A 1 83 ? -14.627 -11.080 4.615 1.00 89.62 83 ASP A C 1
ATOM 641 O O . ASP A 1 83 ? -15.434 -11.374 5.511 1.00 89.62 83 ASP A O 1
ATOM 645 N N . ASN A 1 84 ? -13.314 -11.240 4.754 1.00 92.12 84 ASN A N 1
ATOM 646 C CA . ASN A 1 84 ? -12.702 -11.920 5.893 1.00 92.12 84 ASN A CA 1
ATOM 647 C C . ASN A 1 84 ? -12.114 -10.967 6.944 1.00 92.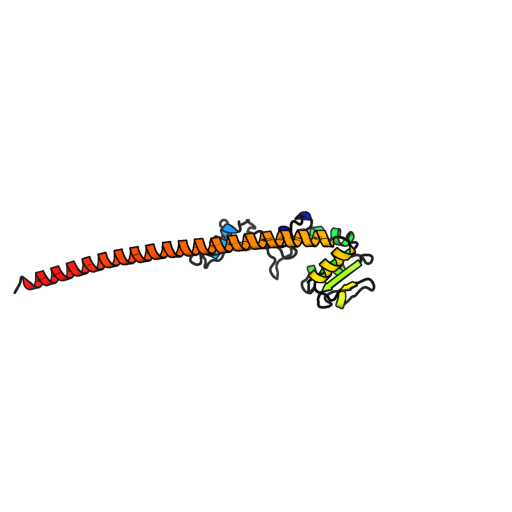12 84 ASN A C 1
ATOM 649 O O . ASN A 1 84 ? -11.721 -11.412 8.022 1.00 92.12 84 ASN A O 1
ATOM 653 N N . VAL A 1 85 ? -12.101 -9.657 6.687 1.00 94.94 85 VAL A N 1
ATOM 654 C CA . VAL A 1 85 ? -11.550 -8.671 7.622 1.00 94.94 85 VAL A CA 1
ATOM 655 C C . VAL A 1 85 ? -12.401 -8.511 8.889 1.00 94.94 85 VAL A C 1
ATOM 657 O O . VAL A 1 85 ? -13.597 -8.208 8.845 1.00 94.94 85 VAL A O 1
ATOM 660 N N . GLU A 1 86 ? -11.769 -8.648 10.052 1.00 95.81 86 GLU A N 1
ATOM 661 C CA . GLU A 1 86 ? -12.377 -8.330 11.354 1.00 95.81 86 GLU A CA 1
ATOM 662 C C . GLU A 1 86 ? -11.998 -6.925 11.829 1.00 95.81 86 GLU A C 1
ATOM 664 O O . GLU A 1 86 ? -12.837 -6.207 12.376 1.00 95.81 86 GLU A O 1
ATOM 669 N N . VAL A 1 87 ? -10.753 -6.516 11.570 1.00 96.12 87 VAL A N 1
ATOM 670 C CA . VAL A 1 87 ? -10.210 -5.197 11.907 1.00 96.12 87 VAL A CA 1
ATOM 671 C C . VAL A 1 87 ? -9.488 -4.623 10.692 1.00 96.12 87 VAL A C 1
ATOM 673 O O . VAL A 1 87 ? -8.556 -5.233 10.176 1.00 96.12 87 VAL A O 1
ATOM 676 N N . ALA A 1 88 ? -9.899 -3.434 10.259 1.00 96.94 88 ALA A N 1
ATOM 677 C CA . ALA A 1 88 ? -9.259 -2.673 9.193 1.00 96.94 88 ALA A CA 1
ATOM 678 C C . ALA A 1 88 ? -8.595 -1.422 9.781 1.00 96.94 88 ALA A C 1
ATOM 680 O O . ALA A 1 88 ? -9.282 -0.536 10.294 1.00 96.94 88 ALA A O 1
ATOM 681 N N . ILE A 1 89 ? -7.267 -1.337 9.688 1.00 97.94 89 ILE A N 1
ATOM 682 C CA . ILE A 1 89 ? -6.504 -0.141 10.061 1.00 97.94 89 ILE A CA 1
ATOM 683 C C . ILE A 1 89 ? -6.197 0.635 8.782 1.00 97.94 89 ILE A C 1
ATOM 685 O O . ILE A 1 89 ? -5.455 0.174 7.920 1.00 97.94 89 ILE A O 1
ATOM 689 N N . VAL A 1 90 ? -6.784 1.820 8.665 1.00 97.81 90 VAL A N 1
ATOM 690 C CA . VAL A 1 90 ? -6.591 2.740 7.547 1.00 97.81 90 VAL A CA 1
ATOM 691 C C . VAL A 1 90 ? -5.695 3.865 8.037 1.00 97.81 90 VAL A C 1
ATOM 693 O O . VAL A 1 90 ? -6.127 4.687 8.840 1.00 97.81 90 VAL A O 1
ATOM 696 N N . ALA A 1 91 ? -4.445 3.891 7.585 1.00 97.94 91 ALA A N 1
ATOM 697 C CA . ALA A 1 91 ? -3.432 4.807 8.098 1.00 97.94 91 ALA A CA 1
ATOM 698 C C . ALA A 1 91 ? -2.779 5.625 6.977 1.00 97.94 91 ALA A C 1
ATOM 700 O O . ALA A 1 91 ? -2.559 5.110 5.881 1.00 97.94 91 ALA A O 1
ATOM 701 N N . GLY A 1 92 ? -2.480 6.900 7.246 1.00 96.94 92 GLY A N 1
ATOM 702 C CA . GLY A 1 92 ? -1.622 7.727 6.383 1.00 96.94 92 GLY A CA 1
ATOM 703 C C . GLY A 1 92 ? -2.128 7.949 4.950 1.00 96.94 92 GLY A C 1
ATOM 704 O O . GLY A 1 92 ? -1.331 8.079 4.024 1.00 96.94 92 GLY A O 1
ATOM 705 N N . THR A 1 93 ? -3.444 7.977 4.736 1.00 97.19 93 THR A N 1
ATOM 706 C CA . THR A 1 93 ? -4.057 8.158 3.410 1.00 97.19 93 THR A CA 1
AT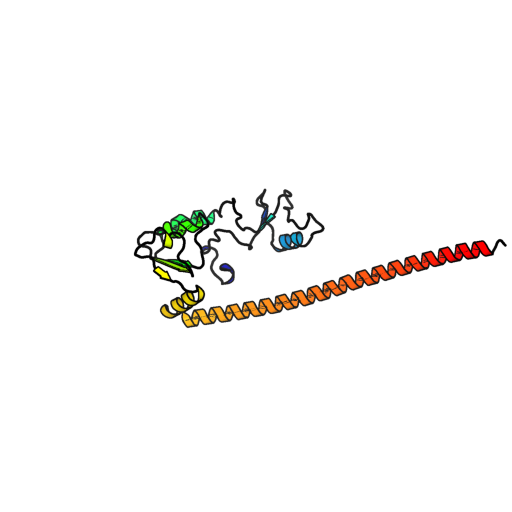OM 707 C C . THR A 1 93 ? -5.137 9.232 3.437 1.00 97.19 93 THR A C 1
ATOM 709 O O . THR A 1 93 ? -5.806 9.422 4.447 1.00 97.19 93 THR A O 1
ATOM 712 N N . SER A 1 94 ? -5.331 9.927 2.313 1.00 96.38 94 SER A N 1
ATOM 713 C CA . SER A 1 94 ? -6.413 10.900 2.115 1.00 96.38 94 SER A CA 1
ATOM 714 C C . SER A 1 94 ? -7.715 10.273 1.608 1.00 96.38 94 SER A C 1
ATOM 716 O O . SER A 1 94 ? -8.736 10.959 1.563 1.00 96.38 94 SER A O 1
ATOM 718 N N . LEU A 1 95 ? -7.687 8.995 1.199 1.00 96.94 95 LEU A N 1
ATOM 719 C CA . LEU A 1 95 ? -8.820 8.287 0.585 1.00 96.94 95 LEU A CA 1
ATOM 720 C C . LEU A 1 95 ? -9.493 9.084 -0.553 1.00 96.94 95 LEU A C 1
ATOM 722 O O . LEU A 1 95 ? -10.718 9.169 -0.622 1.00 96.94 95 LEU A O 1
ATOM 726 N N . SER A 1 96 ? -8.701 9.692 -1.441 1.00 94.88 96 SER A N 1
ATOM 727 C CA . SER A 1 96 ? -9.212 10.492 -2.568 1.00 94.88 96 SER A CA 1
ATOM 728 C C . SER A 1 96 ? -9.125 9.803 -3.933 1.00 94.88 96 SER A C 1
ATOM 730 O O . SER A 1 96 ? -9.800 10.227 -4.870 1.00 94.88 96 SER A O 1
ATOM 732 N N . VAL A 1 97 ? -8.302 8.760 -4.066 1.00 94.19 97 VAL A N 1
ATOM 733 C CA . VAL A 1 97 ? -8.043 8.082 -5.344 1.00 94.19 97 VAL A CA 1
ATOM 734 C C . VAL A 1 97 ? -8.853 6.795 -5.420 1.00 94.19 97 VAL A C 1
ATOM 736 O O . VAL A 1 97 ? -8.663 5.883 -4.615 1.00 94.19 97 VAL A O 1
ATOM 739 N N . TYR A 1 98 ? -9.757 6.722 -6.393 1.00 93.00 98 TYR A N 1
ATOM 740 C CA . TYR A 1 98 ? -10.540 5.521 -6.673 1.00 93.00 98 TYR A CA 1
ATOM 741 C C . TYR A 1 98 ? -9.810 4.603 -7.659 1.00 93.00 98 TYR A C 1
ATOM 743 O O . TYR A 1 98 ? -9.092 5.102 -8.527 1.00 93.00 98 TYR A O 1
ATOM 751 N N . PRO A 1 99 ? -9.999 3.276 -7.550 1.00 94.00 99 PRO A N 1
ATOM 752 C CA . PRO A 1 99 ? -10.933 2.575 -6.655 1.00 94.00 99 PRO A CA 1
ATOM 753 C C . PRO A 1 99 ? -10.453 2.406 -5.199 1.00 94.00 99 PRO A C 1
ATOM 755 O O . PRO A 1 99 ? -11.279 2.136 -4.336 1.00 94.00 99 PRO A O 1
ATOM 758 N N . PHE A 1 100 ? -9.169 2.627 -4.888 1.00 95.44 100 PHE A N 1
ATOM 759 C CA . PHE A 1 100 ? -8.582 2.384 -3.555 1.00 95.44 100 PHE A CA 1
ATOM 760 C C . PHE A 1 100 ? -9.352 3.025 -2.388 1.00 95.44 100 PHE A C 1
ATOM 762 O O . PHE A 1 100 ? -9.562 2.392 -1.356 1.00 95.44 100 PHE A O 1
ATOM 769 N N . ALA A 1 101 ? -9.824 4.261 -2.561 1.00 95.81 101 ALA A N 1
ATOM 770 C CA . ALA A 1 101 ? -10.601 4.993 -1.562 1.00 95.81 101 ALA A CA 1
ATOM 771 C C . ALA A 1 101 ? -11.886 4.275 -1.102 1.00 95.81 101 ALA A C 1
ATOM 773 O O . ALA A 1 101 ? -12.377 4.567 -0.012 1.00 95.81 101 ALA A O 1
ATOM 774 N N . GLY A 1 102 ? -12.420 3.354 -1.912 1.00 94.62 102 GLY A N 1
ATOM 775 C CA . GLY A 1 102 ? -13.624 2.581 -1.607 1.00 94.62 102 GLY A CA 1
ATOM 776 C C . GLY A 1 102 ? -13.397 1.383 -0.681 1.00 94.62 102 GLY A C 1
ATOM 777 O O . GLY A 1 102 ? -14.351 0.949 -0.042 1.00 94.62 102 GLY A O 1
ATOM 778 N N . LEU A 1 103 ? -12.160 0.885 -0.538 1.00 95.31 103 LEU A N 1
ATOM 779 C CA . LEU A 1 103 ? -11.851 -0.317 0.259 1.00 95.31 103 LEU A CA 1
ATOM 780 C C . LEU A 1 103 ? -12.447 -0.291 1.678 1.00 95.31 103 LEU A C 1
ATOM 782 O O . LEU A 1 103 ? -13.085 -1.268 2.082 1.00 95.31 103 LEU A O 1
ATOM 786 N N . PRO A 1 104 ? -12.322 0.807 2.456 1.00 94.88 104 PRO A N 1
ATOM 787 C CA . PRO A 1 104 ? -12.890 0.828 3.798 1.00 94.88 104 PRO A CA 1
ATOM 788 C C . PRO A 1 104 ? -14.413 0.659 3.792 1.00 94.88 104 PRO A C 1
ATOM 790 O O . PRO A 1 104 ? -14.972 0.107 4.742 1.00 94.88 104 PRO A O 1
ATOM 793 N N . SER A 1 105 ? -15.105 1.148 2.762 1.00 93.44 105 SER A N 1
ATOM 794 C CA . SER A 1 105 ? -16.566 1.077 2.648 1.00 93.44 105 SER A CA 1
ATOM 795 C C . SER A 1 105 ? -17.068 -0.343 2.400 1.00 93.44 105 SER A C 1
ATOM 797 O O . SER A 1 105 ? -18.128 -0.686 2.925 1.00 93.44 105 SER A O 1
ATOM 799 N N . GLU A 1 106 ? -16.280 -1.170 1.712 1.00 94.50 106 GLU A N 1
ATOM 800 C CA . GLU A 1 106 ? -16.608 -2.570 1.399 1.00 94.50 106 GLU A CA 1
ATOM 801 C C . GLU A 1 106 ? -16.438 -3.520 2.593 1.00 94.50 106 GLU A C 1
ATOM 803 O O . GLU A 1 106 ? -17.065 -4.577 2.650 1.00 94.50 106 GLU A O 1
ATOM 808 N N . CYS A 1 107 ? -15.667 -3.127 3.613 1.00 93.88 107 CYS A N 1
ATOM 809 C CA . CYS A 1 107 ? -15.545 -3.907 4.845 1.00 93.88 107 CYS A CA 1
ATOM 810 C C . CYS A 1 107 ? -16.930 -4.177 5.462 1.00 93.88 107 CYS A C 1
ATOM 812 O O . CYS A 1 107 ? -17.738 -3.250 5.631 1.00 93.88 107 CYS A O 1
ATOM 814 N N . LYS A 1 108 ? -17.195 -5.415 5.899 1.00 93.69 108 LYS A N 1
ATOM 815 C CA . LYS A 1 108 ? -18.485 -5.806 6.501 1.00 93.69 108 LYS A CA 1
ATOM 816 C C . LYS A 1 108 ? -18.886 -4.894 7.663 1.00 93.69 108 LYS A C 1
ATOM 818 O O . LYS A 1 108 ? -18.057 -4.359 8.393 1.00 93.69 108 LYS A O 1
ATOM 823 N N . LYS A 1 109 ? -20.196 -4.750 7.904 1.00 91.31 109 LYS A N 1
ATOM 824 C CA . LYS A 1 109 ? -20.730 -3.901 8.996 1.00 91.31 109 LYS A CA 1
ATOM 825 C C . LYS A 1 109 ? -20.232 -4.297 10.392 1.00 91.31 109 LYS A C 1
ATOM 827 O O . LYS A 1 109 ? -20.197 -3.447 11.275 1.00 91.31 109 LYS A O 1
ATOM 832 N N . LYS A 1 110 ? -19.901 -5.579 10.583 1.00 92.75 110 LYS A N 1
ATOM 833 C CA . LYS A 1 110 ? -19.363 -6.123 11.839 1.00 92.75 110 LYS A CA 1
ATOM 834 C C . LYS A 1 110 ? -17.870 -5.837 12.031 1.00 92.75 110 LYS A C 1
ATOM 836 O O . LYS A 1 110 ? -17.395 -5.940 13.153 1.00 92.75 110 LYS A O 1
ATOM 841 N N . SER A 1 111 ? -17.155 -5.510 10.956 1.00 95.56 111 SER A N 1
ATOM 842 C CA . SER A 1 111 ? -15.722 -5.252 10.995 1.00 95.56 111 SER A CA 1
ATOM 843 C C . SER A 1 111 ? -15.459 -3.904 11.658 1.00 95.56 111 SER A C 1
ATOM 845 O O . SER A 1 111 ? -16.143 -2.909 11.385 1.00 95.56 111 SER A O 1
ATOM 847 N N . LEU A 1 112 ? -14.462 -3.870 12.534 1.00 96.50 112 LEU A N 1
ATOM 848 C CA . LEU A 1 112 ? -13.993 -2.651 13.168 1.00 96.50 112 LEU A CA 1
ATOM 849 C C . LEU A 1 112 ? -13.095 -1.904 12.184 1.00 96.50 112 LEU A C 1
ATOM 851 O O . LEU A 1 112 ? -12.074 -2.435 11.757 1.00 96.50 112 LEU A O 1
ATOM 855 N N . ARG A 1 113 ? -13.457 -0.672 11.826 1.00 97.62 113 ARG A N 1
ATOM 856 C CA . ARG A 1 113 ? -12.604 0.187 11.000 1.00 97.62 113 ARG A CA 1
ATOM 857 C C . ARG A 1 113 ? -11.989 1.269 11.872 1.00 97.62 113 ARG A C 1
ATOM 859 O O . ARG A 1 113 ? -12.708 1.980 12.577 1.00 97.62 113 ARG A O 1
ATOM 866 N N . THR A 1 114 ? -10.681 1.423 11.774 1.00 98.00 114 THR A N 1
ATOM 867 C CA . THR A 1 114 ? -9.921 2.434 12.501 1.00 98.00 114 THR A CA 1
ATOM 868 C C . THR A 1 114 ? -9.201 3.322 11.503 1.00 98.00 114 THR A C 1
ATOM 870 O O . THR A 1 114 ? -8.393 2.831 10.721 1.00 98.00 114 THR A O 1
ATOM 873 N N . LEU A 1 115 ? -9.481 4.623 11.531 1.00 98.50 115 LEU A N 1
ATOM 874 C CA . LEU A 1 115 ? -8.723 5.626 10.790 1.00 98.50 115 LEU A CA 1
ATOM 875 C C . LEU A 1 115 ? -7.634 6.205 11.695 1.00 98.50 115 LEU A C 1
ATOM 877 O O . LEU A 1 115 ? -7.955 6.744 12.752 1.00 98.50 115 LEU A O 1
ATOM 881 N N . VAL A 1 116 ? -6.382 6.143 11.251 1.00 98.50 116 VAL A N 1
ATOM 882 C CA . VAL A 1 116 ? -5.218 6.761 11.901 1.00 98.50 116 VAL A CA 1
ATOM 883 C C . VAL A 1 116 ? -4.653 7.807 10.953 1.00 98.50 116 VAL A C 1
ATOM 885 O O . VAL A 1 116 ? -3.990 7.485 9.966 1.00 98.50 116 VAL A O 1
ATOM 888 N N . ASN A 1 117 ? -5.007 9.066 11.180 1.00 98.19 117 ASN A N 1
ATOM 889 C CA . ASN A 1 117 ? -4.619 10.143 10.280 1.00 98.19 117 ASN A CA 1
ATOM 890 C C . ASN A 1 117 ? -4.776 11.513 10.942 1.00 98.19 117 ASN A C 1
ATOM 892 O O . ASN A 1 117 ? -5.676 11.714 11.757 1.00 98.19 117 ASN A O 1
ATOM 896 N N . ASN A 1 118 ? -3.995 12.494 10.491 1.00 96.44 118 ASN A N 1
ATOM 897 C CA . ASN A 1 118 ? -4.094 13.880 10.966 1.00 96.44 118 ASN A CA 1
ATOM 898 C C . ASN A 1 118 ? -5.484 14.495 10.715 1.00 96.44 118 ASN A C 1
ATOM 900 O O . ASN A 1 118 ? -5.963 15.336 11.479 1.00 96.44 118 ASN A O 1
ATOM 904 N N . GLU A 1 119 ? -6.164 14.050 9.656 1.00 96.50 119 GLU A N 1
ATOM 905 C CA . GLU A 1 119 ? -7.484 14.531 9.265 1.00 96.50 119 GLU A CA 1
ATOM 906 C C . GLU A 1 119 ? -8.483 13.386 9.084 1.00 96.50 119 GLU A C 1
ATOM 908 O O . GLU A 1 119 ? -8.135 12.276 8.680 1.00 96.50 119 GLU A O 1
ATOM 913 N N . VAL A 1 120 ? -9.765 13.675 9.323 1.00 97.62 120 VAL A N 1
ATOM 914 C CA . VAL A 1 120 ? -10.842 12.727 9.004 1.00 97.62 120 VAL A CA 1
ATOM 915 C C . VAL A 1 120 ? -11.133 12.802 7.511 1.00 97.62 120 VAL A C 1
ATOM 917 O O . VAL A 1 120 ? -11.463 13.876 7.004 1.00 97.62 120 VAL A O 1
ATOM 920 N N . VAL A 1 121 ? -11.042 11.668 6.821 1.00 97.62 121 VAL A N 1
ATOM 921 C CA . VAL A 1 121 ? -11.041 11.602 5.354 1.00 97.62 121 VAL A CA 1
ATOM 922 C C . VAL A 1 121 ? -11.963 10.510 4.810 1.00 97.62 121 VAL A C 1
ATOM 924 O O . VAL A 1 121 ? -12.390 9.620 5.547 1.00 97.62 121 VAL A O 1
ATOM 927 N N . GLY A 1 122 ? -12.264 10.586 3.510 1.00 95.88 122 GLY A N 1
ATOM 928 C CA . GLY A 1 122 ? -13.048 9.587 2.783 1.00 95.88 122 GLY A CA 1
ATOM 929 C C . GLY A 1 122 ? -14.370 9.225 3.463 1.00 95.88 122 GLY A C 1
ATOM 930 O O . GLY A 1 122 ? -15.071 10.082 4.009 1.00 95.88 122 GLY A O 1
ATOM 931 N N . ASP A 1 123 ? -14.674 7.929 3.470 1.00 95.06 123 ASP A N 1
ATOM 932 C CA . ASP A 1 123 ? -15.906 7.380 4.039 1.00 95.06 123 ASP A CA 1
ATOM 933 C C . ASP A 1 123 ? -16.056 7.645 5.547 1.00 95.06 123 ASP A C 1
ATOM 935 O O . ASP A 1 123 ? -17.168 7.828 6.037 1.00 95.06 123 ASP A O 1
ATOM 939 N N . PHE A 1 124 ? -14.948 7.780 6.285 1.00 97.31 124 PHE A N 1
ATOM 940 C CA . PHE A 1 124 ? -14.968 8.139 7.710 1.00 97.31 124 PHE A CA 1
ATOM 941 C C . PHE A 1 124 ? -15.459 9.569 7.959 1.00 97.31 124 PHE A C 1
ATOM 943 O O . PHE A 1 124 ? -15.885 9.893 9.071 1.00 97.31 124 PHE A O 1
ATOM 950 N N . LYS A 1 125 ? -15.393 10.437 6.942 1.00 96.62 125 LYS A N 1
ATOM 951 C CA . LYS A 1 125 ? -15.935 11.798 6.982 1.00 96.62 125 LYS A CA 1
ATOM 952 C C . LYS A 1 125 ? -17.372 11.845 6.469 1.00 96.62 125 LYS A C 1
ATOM 954 O O . LYS A 1 125 ? -18.195 12.528 7.073 1.00 96.62 125 LYS A O 1
ATOM 959 N N . THR A 1 126 ? -17.671 11.161 5.364 1.00 95.38 126 THR A N 1
ATOM 960 C CA . THR A 1 126 ? -18.965 11.282 4.669 1.00 95.38 126 THR A CA 1
ATOM 961 C C . THR A 1 126 ? -20.022 10.295 5.158 1.00 95.38 126 THR A C 1
ATOM 963 O O . THR A 1 126 ? -21.165 10.700 5.342 1.00 95.38 126 THR A O 1
ATOM 966 N N . ASN A 1 127 ? -19.664 9.033 5.417 1.00 94.44 127 ASN A N 1
ATOM 967 C CA . ASN A 1 127 ? -20.592 7.967 5.827 1.00 94.44 127 ASN A CA 1
ATOM 968 C C . ASN A 1 127 ? -20.071 7.207 7.057 1.00 94.44 127 ASN A C 1
ATOM 970 O O . ASN A 1 127 ? -20.016 5.976 7.094 1.00 94.44 127 ASN A O 1
ATOM 974 N N . ARG A 1 128 ? -19.689 7.956 8.092 1.00 94.50 128 ARG A N 1
ATOM 975 C CA . ARG A 1 128 ? -19.113 7.394 9.314 1.00 94.50 128 ARG A CA 1
ATOM 976 C C . ARG A 1 128 ? -20.040 6.364 9.974 1.00 94.50 128 ARG A C 1
ATOM 978 O O . ARG A 1 128 ? -21.199 6.656 10.279 1.00 94.50 128 ARG A O 1
ATOM 985 N N . ARG A 1 129 ? -19.504 5.185 10.299 1.00 95.00 129 ARG A N 1
ATOM 986 C CA . ARG A 1 129 ? -20.188 4.166 11.108 1.00 95.00 129 ARG A CA 1
ATOM 987 C C . ARG A 1 129 ? -20.048 4.499 12.591 1.00 95.00 129 ARG A C 1
ATOM 989 O O . ARG A 1 129 ? -19.046 5.050 13.036 1.00 95.00 129 ARG A O 1
ATOM 996 N N . LYS A 1 130 ? -21.034 4.093 13.395 1.00 94.44 130 LYS A N 1
ATOM 997 C CA . LYS A 1 130 ? -20.980 4.254 14.863 1.00 94.44 130 LYS A CA 1
ATOM 998 C C . LYS A 1 130 ? -19.818 3.489 15.505 1.00 94.44 130 LYS A C 1
ATOM 1000 O O . LYS A 1 130 ? -19.362 3.878 16.571 1.00 94.44 130 LYS A O 1
ATOM 1005 N N . THR A 1 131 ? -19.381 2.411 14.861 1.00 95.44 131 THR A N 1
ATOM 1006 C CA . THR A 1 131 ? -18.266 1.564 15.289 1.00 95.44 131 THR A CA 1
ATOM 1007 C C . THR A 1 131 ? -16.909 2.067 14.802 1.00 95.44 131 THR A C 1
ATOM 1009 O O . THR A 1 131 ? -15.902 1.521 15.231 1.00 95.44 131 THR A O 1
ATOM 1012 N N . ASP A 1 132 ? -16.854 3.087 13.934 1.00 97.44 132 ASP A N 1
ATOM 1013 C CA . ASP A 1 132 ? -15.579 3.585 13.415 1.00 97.44 132 ASP A CA 1
ATOM 1014 C C . ASP A 1 132 ? -14.787 4.314 14.509 1.00 97.44 132 ASP A C 1
ATOM 1016 O O . ASP A 1 132 ? -15.263 5.295 15.109 1.00 97.44 132 ASP 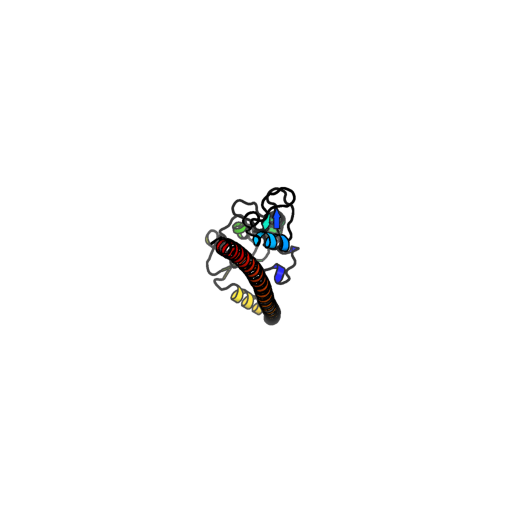A O 1
ATOM 1020 N N . LEU A 1 133 ? -13.542 3.880 14.696 1.00 97.31 133 LEU A N 1
ATOM 1021 C CA . LEU A 1 133 ? -12.561 4.545 15.543 1.00 97.31 133 LEU A CA 1
ATOM 1022 C C . LEU A 1 133 ? -11.768 5.553 14.713 1.00 97.31 133 LEU A C 1
ATOM 1024 O O . LEU A 1 133 ? -11.324 5.259 13.607 1.00 97.31 133 LEU A O 1
ATOM 1028 N N . ILE A 1 134 ? -11.607 6.761 15.246 1.00 97.81 134 ILE A N 1
ATOM 1029 C CA . ILE A 1 134 ? -1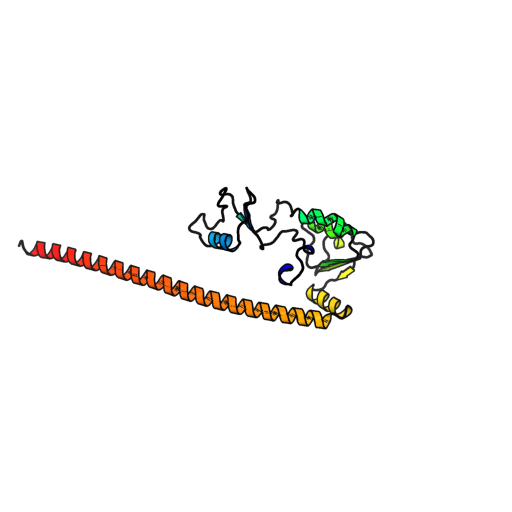0.849 7.834 14.600 1.00 97.81 134 ILE A CA 1
ATOM 1030 C C . ILE A 1 134 ? -9.754 8.260 15.563 1.00 97.81 134 ILE A C 1
ATOM 1032 O O . ILE A 1 134 ? -10.043 8.792 16.634 1.00 97.81 134 ILE A O 1
ATOM 1036 N N . ILE A 1 135 ? -8.514 8.043 15.153 1.00 97.50 135 ILE A N 1
ATOM 1037 C CA . ILE A 1 135 ? -7.303 8.370 15.889 1.00 97.50 135 ILE A CA 1
ATOM 1038 C C . ILE A 1 135 ? -6.605 9.483 15.114 1.00 97.50 135 ILE A C 1
ATOM 1040 O O . ILE A 1 135 ? -6.140 9.285 13.993 1.00 97.50 135 ILE A O 1
ATOM 1044 N N . LYS A 1 136 ? -6.597 10.680 15.704 1.00 97.06 136 LYS A N 1
ATOM 1045 C CA . LYS A 1 136 ? -5.988 11.878 15.118 1.00 97.06 136 LYS A CA 1
ATOM 1046 C C . LYS A 1 136 ? -4.577 12.083 15.639 1.00 97.06 136 LYS A C 1
ATOM 1048 O O . LYS A 1 136 ? -4.301 13.077 16.297 1.00 97.06 136 LYS A O 1
ATOM 1053 N N . GLU A 1 137 ? -3.730 11.108 15.369 1.00 95.12 137 GLU A N 1
ATOM 1054 C CA . GLU A 1 137 ? -2.336 11.101 15.791 1.00 95.12 137 GLU A CA 1
ATOM 1055 C C . GLU A 1 137 ? -1.444 10.717 14.616 1.00 95.12 137 GLU A C 1
ATOM 1057 O O . GLU A 1 137 ? -1.917 10.225 13.582 1.00 95.12 137 GLU A O 1
ATOM 1062 N N . ASP A 1 138 ? -0.147 10.932 14.803 1.00 96.50 138 ASP A N 1
ATOM 1063 C CA . ASP A 1 138 ? 0.872 10.414 13.905 1.00 96.50 138 ASP A CA 1
ATOM 1064 C C . ASP A 1 138 ? 0.828 8.871 13.855 1.00 96.50 138 ASP A C 1
ATOM 1066 O O . ASP A 1 138 ? 0.547 8.200 14.855 1.00 96.50 138 ASP A O 1
ATOM 1070 N N . CYS A 1 139 ? 1.075 8.302 12.672 1.00 96.38 139 CYS A N 1
ATOM 1071 C CA . CYS A 1 139 ? 0.996 6.856 12.461 1.00 96.38 139 CYS A CA 1
ATOM 1072 C C . CYS A 1 139 ? 2.053 6.091 13.265 1.00 96.38 139 CYS A C 1
ATOM 1074 O O . CYS A 1 139 ? 1.755 4.994 13.741 1.00 96.38 139 CYS A O 1
ATOM 1076 N N . ASP A 1 140 ? 3.241 6.668 13.459 1.00 95.44 140 ASP A N 1
ATOM 1077 C CA . ASP A 1 140 ? 4.313 6.052 14.239 1.00 95.44 140 ASP A CA 1
ATOM 1078 C C . ASP A 1 140 ? 3.946 6.058 15.727 1.00 95.44 140 ASP A C 1
ATOM 1080 O O . ASP A 1 140 ? 4.033 5.025 16.389 1.00 95.44 140 ASP A O 1
ATOM 1084 N N . VAL A 1 141 ? 3.411 7.177 16.233 1.00 96.25 141 VAL A N 1
ATOM 1085 C CA . VAL A 1 141 ? 2.926 7.286 17.623 1.00 96.25 141 VAL A CA 1
ATOM 1086 C C . VAL A 1 141 ? 1.815 6.272 17.896 1.00 96.25 141 VAL A C 1
ATOM 1088 O O . VAL A 1 141 ? 1.812 5.604 18.933 1.00 96.25 141 VAL A O 1
ATOM 1091 N N . PHE A 1 142 ? 0.874 6.115 16.961 1.00 96.75 142 PHE A N 1
ATOM 1092 C CA . PHE A 1 142 ? -0.159 5.090 17.068 1.00 96.75 142 PHE A CA 1
ATOM 1093 C C . PHE A 1 142 ? 0.429 3.674 17.053 1.00 96.75 142 PHE A C 1
ATOM 1095 O O . PHE A 1 142 ? 0.014 2.842 17.859 1.00 96.75 142 PHE A O 1
ATOM 1102 N N . ALA A 1 143 ? 1.384 3.387 16.164 1.00 96.00 143 ALA A N 1
ATOM 1103 C CA . ALA A 1 143 ? 2.013 2.074 16.074 1.00 96.00 143 ALA A CA 1
ATOM 1104 C C . ALA A 1 143 ? 2.774 1.711 17.361 1.00 96.00 143 ALA A C 1
ATOM 1106 O O . ALA A 1 143 ? 2.647 0.587 17.846 1.00 96.00 143 ALA A O 1
ATOM 1107 N N . GLU A 1 144 ? 3.501 2.661 17.951 1.00 96.56 144 GLU A N 1
ATOM 1108 C CA . GLU A 1 144 ? 4.194 2.499 19.234 1.00 96.56 144 GLU A CA 1
ATOM 1109 C C . GLU A 1 144 ? 3.210 2.257 20.384 1.00 96.56 144 GLU A C 1
ATOM 1111 O O . GLU A 1 144 ? 3.381 1.318 21.166 1.00 96.56 144 GLU A O 1
ATOM 1116 N N . ALA A 1 145 ? 2.143 3.059 20.466 1.00 96.31 145 ALA A N 1
ATOM 1117 C CA . ALA A 1 145 ? 1.104 2.892 21.477 1.00 96.31 145 ALA A CA 1
ATOM 1118 C C . ALA A 1 145 ? 0.404 1.530 21.347 1.00 96.31 145 ALA A C 1
ATOM 1120 O O . ALA A 1 145 ? 0.228 0.828 22.342 1.00 96.31 145 ALA A O 1
ATOM 1121 N N . LEU A 1 146 ? 0.062 1.118 20.124 1.00 96.12 146 LEU A N 1
ATOM 1122 C CA . LEU A 1 146 ? -0.537 -0.187 19.862 1.00 96.12 146 LEU A CA 1
ATOM 1123 C C . LEU A 1 146 ? 0.416 -1.322 20.248 1.00 96.12 146 LEU A C 1
ATOM 1125 O O . LEU A 1 146 ? 0.004 -2.264 20.919 1.00 96.12 146 LEU A O 1
ATOM 1129 N N . ALA A 1 147 ? 1.693 -1.230 19.875 1.00 97.25 147 ALA A N 1
ATOM 1130 C CA . ALA A 1 147 ? 2.691 -2.226 20.249 1.00 97.25 147 ALA A CA 1
ATOM 1131 C C . ALA A 1 147 ? 2.837 -2.333 21.770 1.00 97.25 147 ALA A C 1
ATOM 1133 O O . ALA A 1 147 ? 2.946 -3.439 22.295 1.00 97.25 147 ALA A O 1
ATOM 1134 N N . LYS A 1 148 ? 2.784 -1.213 22.492 1.00 96.75 148 LYS A N 1
ATOM 1135 C CA . LYS A 1 148 ? 2.815 -1.199 23.955 1.00 96.75 148 LYS A CA 1
ATOM 1136 C C . LYS A 1 148 ? 1.613 -1.907 24.575 1.00 96.75 148 LYS A C 1
ATOM 1138 O O . LYS A 1 148 ? 1.808 -2.779 25.418 1.00 96.75 148 LYS A O 1
ATOM 1143 N N . GLU A 1 149 ? 0.397 -1.594 24.132 1.00 96.62 149 GLU A N 1
ATOM 1144 C CA . GLU A 1 149 ? -0.827 -2.248 24.625 1.00 96.62 149 GLU A CA 1
ATOM 1145 C C . GLU A 1 149 ? -0.849 -3.755 24.317 1.00 96.62 149 GLU A C 1
ATOM 1147 O O . GLU A 1 149 ? -1.374 -4.550 25.095 1.00 96.62 149 GLU A O 1
ATOM 1152 N N . MET A 1 150 ? -0.217 -4.170 23.216 1.00 96.56 150 MET A N 1
ATOM 1153 C CA . MET A 1 150 ? -0.084 -5.579 22.825 1.00 96.56 150 MET A CA 1
ATOM 1154 C C . MET A 1 150 ? 1.103 -6.300 23.491 1.00 96.56 150 MET A C 1
ATOM 1156 O O . MET A 1 150 ? 1.272 -7.505 23.300 1.00 96.56 150 MET A O 1
ATOM 1160 N N . GLY A 1 151 ? 1.937 -5.596 24.266 1.00 97.25 151 GLY A N 1
ATOM 1161 C CA . GLY A 1 151 ? 3.144 -6.155 24.888 1.00 97.25 151 GLY A CA 1
ATOM 1162 C C . GLY A 1 151 ? 4.304 -6.414 23.914 1.00 97.25 151 GLY A C 1
ATOM 1163 O O . GLY A 1 151 ? 5.211 -7.182 24.226 1.00 97.25 151 GLY A O 1
ATOM 1164 N N . TRP A 1 152 ? 4.292 -5.785 22.738 1.00 97.75 152 TRP A N 1
ATOM 1165 C CA . TRP A 1 152 ? 5.300 -5.904 21.676 1.00 97.75 152 TRP A CA 1
ATOM 1166 C C . TRP A 1 152 ? 6.326 -4.764 21.665 1.00 97.75 152 TRP A C 1
ATOM 1168 O O . TRP A 1 152 ? 7.168 -4.713 20.772 1.00 97.75 152 TRP A O 1
ATOM 1178 N N . GLU A 1 153 ? 6.292 -3.856 22.643 1.00 95.62 153 GLU A N 1
ATOM 1179 C CA . GLU A 1 153 ? 7.158 -2.667 22.705 1.00 95.62 153 GLU A CA 1
ATOM 1180 C C . GLU A 1 153 ? 8.649 -3.005 22.539 1.00 95.62 153 GLU A C 1
ATOM 1182 O O . GLU A 1 153 ? 9.332 -2.438 21.687 1.00 95.62 153 GLU A O 1
ATOM 1187 N N . THR A 1 154 ? 9.159 -3.982 23.296 1.00 95.94 154 THR A N 1
ATOM 1188 C CA . THR A 1 154 ? 10.565 -4.405 23.193 1.00 95.94 154 THR A CA 1
ATOM 1189 C C . THR A 1 154 ? 10.893 -4.957 21.806 1.00 95.94 154 THR A C 1
ATOM 1191 O O . THR A 1 154 ? 11.919 -4.600 21.234 1.00 95.94 154 THR A O 1
ATOM 1194 N N . GLN A 1 155 ? 10.005 -5.777 21.238 1.00 95.44 155 GLN A N 1
ATOM 1195 C CA . GLN A 1 155 ? 10.206 -6.392 19.924 1.00 95.44 155 GLN A CA 1
ATOM 1196 C C . GLN A 1 155 ? 10.213 -5.340 18.810 1.00 95.44 155 GLN A C 1
ATOM 1198 O O . GLN A 1 155 ? 11.071 -5.385 17.928 1.00 95.44 155 GLN A O 1
ATOM 1203 N N . LEU A 1 156 ? 9.293 -4.373 18.864 1.00 95.56 156 LEU A N 1
ATOM 1204 C CA . LEU A 1 156 ? 9.241 -3.267 17.912 1.00 95.56 156 LEU A CA 1
ATOM 1205 C C . LEU A 1 156 ? 10.527 -2.433 17.979 1.00 95.56 156 LEU A C 1
ATOM 1207 O O . LEU A 1 156 ? 11.151 -2.191 16.946 1.00 95.56 156 LEU A O 1
ATOM 1211 N N . ASN A 1 157 ? 10.965 -2.065 19.184 1.00 94.62 157 ASN A N 1
ATOM 1212 C CA . ASN A 1 157 ? 12.181 -1.275 19.382 1.00 94.62 157 ASN A CA 1
ATOM 1213 C C . ASN A 1 157 ? 13.430 -1.993 18.852 1.00 94.62 157 ASN A C 1
ATOM 1215 O O . ASN A 1 157 ? 14.248 -1.386 18.159 1.00 94.62 157 ASN A O 1
ATOM 1219 N N . GLU A 1 158 ? 13.567 -3.295 19.112 1.00 95.31 158 GLU A N 1
ATOM 1220 C CA . GLU A 1 158 ? 14.672 -4.101 18.584 1.00 95.31 158 GLU A CA 1
ATOM 1221 C C . GLU A 1 158 ? 14.673 -4.165 17.051 1.00 95.31 158 GLU A C 1
ATOM 1223 O O . GLU A 1 158 ? 15.733 -4.033 16.428 1.00 95.31 158 GLU A O 1
ATOM 1228 N N . LEU A 1 159 ? 13.502 -4.343 16.429 1.00 93.81 159 LEU A N 1
ATOM 1229 C CA . LEU A 1 159 ? 13.359 -4.363 14.971 1.00 93.81 159 LEU A CA 1
ATOM 1230 C C . LEU A 1 159 ? 13.731 -3.012 14.354 1.00 93.81 159 LEU A C 1
ATOM 1232 O O . LEU A 1 159 ? 14.529 -2.967 13.414 1.00 93.81 159 LEU A O 1
ATOM 1236 N N . VAL A 1 160 ? 13.208 -1.918 14.907 1.00 93.31 160 VAL A N 1
ATOM 1237 C CA . VAL A 1 160 ? 13.484 -0.556 14.435 1.00 93.31 160 VAL A CA 1
ATOM 1238 C C . VAL A 1 160 ? 14.973 -0.236 14.548 1.00 93.31 160 VAL A C 1
ATOM 1240 O O . VAL A 1 160 ? 15.576 0.216 13.575 1.00 93.31 160 VAL A O 1
ATOM 1243 N N . GLU A 1 161 ? 15.603 -0.518 15.689 1.00 93.81 161 GLU A N 1
ATOM 1244 C CA . GLU A 1 161 ? 17.037 -0.277 15.891 1.00 93.81 161 GLU A CA 1
ATOM 1245 C C . GLU A 1 161 ? 17.912 -1.108 14.949 1.00 93.81 161 GLU A C 1
ATOM 1247 O O . GLU A 1 161 ? 18.902 -0.618 14.392 1.00 93.81 161 GLU A O 1
ATOM 1252 N N . LYS A 1 162 ? 17.548 -2.373 14.728 1.00 92.88 162 LYS A N 1
ATOM 1253 C CA . LYS A 1 162 ? 18.256 -3.256 13.798 1.00 92.88 162 LYS A CA 1
ATOM 1254 C C . LYS A 1 162 ? 18.189 -2.734 12.365 1.00 92.88 162 LYS A C 1
ATOM 1256 O O . LYS A 1 162 ? 19.218 -2.695 11.686 1.00 92.88 162 LYS A O 1
ATOM 1261 N N . GLU A 1 163 ? 17.008 -2.344 11.894 1.00 90.69 163 GLU A N 1
ATOM 1262 C CA . GLU A 1 163 ? 16.837 -1.854 10.524 1.00 90.69 163 GLU A CA 1
ATOM 1263 C C . GLU A 1 163 ? 17.437 -0.455 10.330 1.00 90.69 163 GLU A C 1
ATOM 1265 O O . GLU A 1 163 ? 18.086 -0.226 9.307 1.00 90.69 163 GLU A O 1
ATOM 1270 N N . LYS A 1 164 ? 17.360 0.440 11.327 1.00 90.19 164 LYS A N 1
ATOM 1271 C CA . LYS A 1 164 ? 18.067 1.737 11.312 1.00 90.19 164 LYS A CA 1
ATOM 1272 C C . LYS A 1 164 ? 19.575 1.553 11.142 1.00 90.19 164 LYS A C 1
ATOM 1274 O O . LYS A 1 164 ? 20.166 2.144 10.241 1.00 90.19 164 LYS A O 1
ATOM 1279 N N . LYS A 1 165 ? 20.194 0.653 11.917 1.00 91.50 165 LYS A N 1
ATOM 1280 C CA . LYS A 1 165 ? 21.630 0.335 11.781 1.00 91.50 165 LYS A CA 1
ATOM 1281 C C . LYS A 1 165 ? 21.981 -0.180 10.386 1.00 91.50 165 LYS A C 1
ATOM 1283 O O . LYS A 1 165 ? 22.936 0.299 9.777 1.00 91.50 165 LYS A O 1
ATOM 1288 N N . LYS A 1 166 ? 21.198 -1.122 9.847 1.00 88.50 166 LYS A N 1
ATOM 1289 C CA . LYS A 1 166 ? 21.404 -1.636 8.481 1.00 88.50 166 LYS A CA 1
ATOM 1290 C C . LYS A 1 166 ? 21.267 -0.538 7.426 1.00 88.50 166 LYS A C 1
ATOM 1292 O O . LYS A 1 166 ? 22.026 -0.529 6.453 1.00 88.50 166 LYS A O 1
ATOM 1297 N N . PHE A 1 167 ? 20.297 0.359 7.591 1.00 85.81 167 PHE A N 1
ATOM 1298 C CA . PHE A 1 167 ? 20.086 1.484 6.689 1.00 85.81 167 PHE A CA 1
ATOM 1299 C C . PHE A 1 167 ? 21.275 2.448 6.723 1.00 85.81 167 PHE A C 1
ATOM 1301 O O . PHE A 1 167 ? 21.831 2.750 5.667 1.00 85.81 167 PHE A O 1
ATOM 1308 N N . ASP A 1 168 ? 21.744 2.835 7.910 1.00 86.75 168 ASP A N 1
ATOM 1309 C CA . ASP A 1 168 ? 22.907 3.713 8.084 1.00 86.75 168 ASP A CA 1
ATOM 1310 C C . ASP A 1 168 ? 24.184 3.115 7.484 1.00 86.75 168 ASP A C 1
ATOM 1312 O O . ASP A 1 168 ? 24.969 3.809 6.831 1.00 86.75 168 ASP A O 1
ATOM 1316 N N . GLU A 1 169 ? 24.402 1.810 7.655 1.00 88.06 169 GLU A N 1
ATOM 1317 C CA . GLU A 1 169 ? 25.520 1.102 7.030 1.00 88.06 169 GLU A CA 1
ATOM 1318 C C . GLU A 1 169 ? 25.427 1.102 5.500 1.00 88.06 169 GLU A C 1
ATOM 1320 O O . GLU A 1 169 ? 26.429 1.351 4.819 1.00 88.06 169 GLU A O 1
ATOM 1325 N N . LYS A 1 170 ? 24.237 0.841 4.940 1.00 83.12 170 LYS A N 1
ATOM 1326 C CA . LYS A 1 170 ? 24.003 0.915 3.490 1.00 83.12 170 LYS A CA 1
ATOM 1327 C C . LYS A 1 170 ? 24.219 2.331 2.967 1.00 83.12 170 LYS A C 1
ATOM 1329 O O . LYS A 1 170 ? 24.861 2.490 1.929 1.00 83.12 170 LYS A O 1
ATOM 1334 N N . LEU A 1 171 ? 23.749 3.346 3.689 1.00 82.38 171 LEU A N 1
ATOM 1335 C CA . LEU A 1 171 ? 23.919 4.749 3.327 1.00 82.38 171 LEU A CA 1
ATOM 1336 C C . LEU A 1 171 ? 25.406 5.124 3.293 1.00 82.38 171 LEU A C 1
ATOM 1338 O O . LEU A 1 171 ? 25.883 5.659 2.292 1.00 82.38 171 LEU A O 1
ATOM 1342 N N . LYS A 1 172 ? 26.172 4.761 4.333 1.00 81.81 172 LYS A N 1
ATOM 1343 C CA . LYS A 1 172 ? 27.629 4.975 4.396 1.00 81.81 172 LYS A CA 1
ATOM 1344 C C . LYS A 1 172 ? 28.361 4.281 3.247 1.00 81.81 172 LYS A C 1
ATOM 1346 O O . LYS A 1 172 ? 29.211 4.899 2.608 1.00 81.81 172 LYS A O 1
ATOM 1351 N N . LYS A 1 173 ? 28.009 3.029 2.932 1.00 75.56 173 LYS A N 1
ATOM 1352 C CA . LYS A 1 173 ? 28.583 2.285 1.794 1.00 75.56 173 LYS A CA 1
ATOM 1353 C C . LYS A 1 173 ? 28.233 2.927 0.447 1.00 75.56 173 LYS A C 1
ATOM 1355 O O . LYS A 1 173 ? 29.104 3.043 -0.411 1.00 75.56 173 LYS A O 1
ATOM 1360 N N . GLY A 1 174 ? 26.991 3.378 0.264 1.00 71.56 174 GLY A N 1
ATOM 1361 C CA . GLY A 1 174 ? 26.543 4.067 -0.950 1.00 71.56 174 GLY A CA 1
ATOM 1362 C C . GLY A 1 174 ? 27.233 5.418 -1.159 1.00 71.56 174 GLY A C 1
ATOM 1363 O O . GLY A 1 174 ? 27.656 5.731 -2.271 1.00 71.56 174 GLY A O 1
ATOM 1364 N N . LEU A 1 175 ? 27.416 6.192 -0.086 1.00 65.06 175 LEU A N 1
ATOM 1365 C CA . LEU A 1 175 ? 28.165 7.453 -0.101 1.00 65.06 175 LEU A CA 1
ATOM 1366 C C . LEU A 1 175 ? 29.650 7.223 -0.417 1.00 65.06 175 LEU A C 1
ATOM 1368 O O . LEU A 1 175 ? 30.204 7.918 -1.268 1.00 65.06 175 LEU A O 1
ATOM 1372 N N . ALA A 1 176 ? 30.279 6.214 0.195 1.00 63.97 176 ALA A N 1
ATOM 1373 C CA . ALA A 1 176 ? 31.664 5.840 -0.096 1.00 63.97 176 ALA A CA 1
ATOM 1374 C C . ALA A 1 176 ? 31.845 5.395 -1.558 1.00 63.97 176 ALA A C 1
ATOM 1376 O O . ALA A 1 176 ? 32.793 5.809 -2.225 1.00 63.97 176 ALA A O 1
ATOM 1377 N N . ARG A 1 177 ? 30.901 4.615 -2.098 1.00 61.03 177 ARG A N 1
ATOM 1378 C CA . ARG A 1 177 ? 30.907 4.190 -3.504 1.00 61.03 177 ARG A CA 1
ATOM 1379 C C . ARG A 1 177 ? 30.792 5.379 -4.463 1.00 61.03 177 ARG A C 1
ATOM 1381 O O . ARG A 1 177 ? 31.628 5.498 -5.351 1.00 61.03 177 ARG A O 1
ATOM 1388 N N . LYS A 1 178 ? 29.873 6.320 -4.213 1.00 57.00 178 LYS A N 1
ATOM 1389 C CA . LYS A 1 178 ? 29.745 7.559 -5.008 1.00 57.00 178 LYS A CA 1
ATOM 1390 C C . LYS A 1 178 ? 30.991 8.449 -4.952 1.00 57.00 178 LYS A C 1
ATOM 1392 O O . LYS A 1 178 ? 31.327 9.070 -5.954 1.00 57.00 178 LYS A O 1
ATOM 1397 N N . GLN A 1 179 ? 31.689 8.518 -3.814 1.00 57.62 179 GLN A N 1
ATOM 1398 C CA . GLN A 1 179 ? 32.964 9.247 -3.697 1.00 57.62 179 GLN A CA 1
ATOM 1399 C C . GLN A 1 179 ? 34.109 8.567 -4.459 1.00 57.62 179 GLN A C 1
ATOM 1401 O O . GLN A 1 179 ? 35.021 9.237 -4.943 1.00 57.62 179 GLN A O 1
ATOM 1406 N N . THR A 1 180 ? 34.069 7.240 -4.565 1.00 55.31 180 THR A N 1
ATOM 1407 C CA . THR A 1 180 ? 35.076 6.463 -5.294 1.00 55.31 180 THR A CA 1
ATOM 1408 C C . THR A 1 180 ? 34.833 6.551 -6.802 1.00 55.31 180 THR A C 1
ATOM 1410 O O . THR A 1 180 ? 35.767 6.833 -7.545 1.00 55.31 180 THR A O 1
ATOM 1413 N N . GLU A 1 181 ? 33.576 6.430 -7.242 1.00 56.66 181 GLU A N 1
ATOM 1414 C CA . GLU A 1 181 ? 33.147 6.577 -8.641 1.00 56.66 181 GLU A CA 1
ATOM 1415 C C . GLU A 1 181 ? 33.360 8.009 -9.161 1.00 56.66 181 GLU A C 1
ATOM 1417 O O . GLU A 1 181 ? 33.843 8.184 -10.276 1.00 56.66 181 GLU A O 1
ATOM 1422 N N . SER A 1 182 ? 33.107 9.045 -8.348 1.00 53.47 182 SER A N 1
ATOM 1423 C CA . SER A 1 182 ? 33.393 10.439 -8.726 1.00 53.47 182 SER A CA 1
ATOM 1424 C C . SER A 1 182 ? 34.891 10.749 -8.784 1.00 53.47 182 SER A C 1
ATOM 1426 O O . SER A 1 182 ? 35.329 11.490 -9.663 1.00 53.47 182 SER A O 1
ATOM 1428 N N . ARG A 1 183 ? 35.709 10.145 -7.908 1.00 55.22 183 ARG A N 1
ATOM 1429 C CA . ARG A 1 183 ? 37.175 10.190 -8.028 1.00 55.22 183 ARG A CA 1
ATOM 1430 C C . ARG A 1 183 ? 37.655 9.494 -9.299 1.00 55.22 183 ARG A C 1
ATOM 1432 O O . ARG A 1 183 ? 38.506 10.046 -9.983 1.00 55.22 183 ARG A O 1
ATOM 1439 N N . GLN A 1 184 ? 37.117 8.324 -9.631 1.00 53.91 184 GLN A N 1
ATOM 1440 C CA . GLN A 1 184 ? 37.506 7.573 -10.828 1.00 53.91 184 GLN A CA 1
ATOM 1441 C C . GLN A 1 184 ? 37.083 8.278 -12.123 1.00 53.91 184 GLN A C 1
ATOM 1443 O O . GLN A 1 184 ? 37.893 8.374 -13.041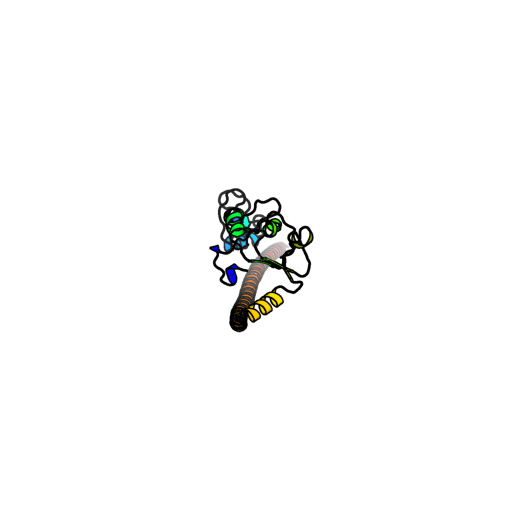 1.00 53.91 184 GLN A O 1
ATOM 1448 N N . ALA A 1 185 ? 35.874 8.845 -12.170 1.00 50.38 185 ALA A N 1
ATOM 1449 C CA . ALA A 1 185 ? 35.402 9.663 -13.287 1.00 50.38 185 ALA A CA 1
ATOM 1450 C C . ALA A 1 185 ? 36.279 10.911 -13.486 1.00 50.38 185 ALA A C 1
ATOM 1452 O O . ALA A 1 185 ? 36.705 11.173 -14.604 1.00 50.38 185 ALA A O 1
ATOM 1453 N N . ASN A 1 186 ? 36.645 11.606 -12.399 1.00 55.00 186 ASN A N 1
ATOM 1454 C CA . ASN A 1 186 ? 37.552 12.761 -12.447 1.00 55.00 186 ASN A CA 1
ATOM 1455 C C . ASN A 1 186 ? 38.998 12.404 -12.837 1.00 55.00 186 ASN A C 1
ATOM 1457 O O . ASN A 1 186 ? 39.722 13.259 -13.339 1.00 55.00 186 ASN A O 1
ATOM 1461 N N . LEU A 1 187 ? 39.461 11.178 -12.566 1.00 54.25 187 LEU A N 1
ATOM 1462 C CA . LEU A 1 187 ? 40.767 10.706 -13.040 1.00 54.25 187 LEU A CA 1
ATOM 1463 C C . LEU A 1 187 ? 40.735 10.302 -14.522 1.00 54.25 187 LEU A C 1
ATOM 1465 O O . LEU A 1 187 ? 41.758 10.418 -15.191 1.00 54.25 187 LEU A O 1
ATOM 1469 N N . CYS A 1 188 ? 39.596 9.819 -15.022 1.00 46.25 188 CYS A N 1
ATOM 1470 C CA . CYS A 1 188 ? 39.424 9.443 -16.425 1.00 46.25 188 CYS A CA 1
ATOM 1471 C C . CYS A 1 188 ? 39.310 10.685 -17.320 1.00 46.25 188 CYS A C 1
ATOM 1473 O O . CYS A 1 188 ? 40.019 10.774 -18.315 1.00 46.25 188 CYS A O 1
ATOM 1475 N N . SER A 1 189 ? 38.527 11.685 -16.904 1.00 51.22 189 SER A N 1
ATOM 1476 C CA . SER A 1 189 ? 38.391 12.953 -17.632 1.00 51.22 189 SER A CA 1
ATOM 1477 C C . SER A 1 189 ? 39.689 13.764 -17.673 1.00 51.22 189 SER A C 1
ATOM 1479 O O . SER A 1 189 ? 40.007 14.350 -18.699 1.00 51.22 189 SER A O 1
ATOM 1481 N N . LYS A 1 190 ? 40.496 13.741 -16.600 1.00 55.50 190 LYS A N 1
ATOM 1482 C CA . LYS A 1 190 ? 41.829 14.374 -16.603 1.00 55.50 190 LYS A CA 1
ATOM 1483 C C . LYS A 1 190 ? 42.811 13.723 -17.577 1.00 55.50 190 LYS A C 1
ATOM 1485 O O . LYS A 1 190 ? 43.624 14.424 -18.160 1.00 55.50 190 LYS A O 1
ATOM 1490 N N . LYS A 1 191 ? 42.740 12.399 -17.762 1.00 46.97 191 LYS A N 1
ATOM 1491 C CA . LYS A 1 191 ? 43.568 11.700 -18.758 1.00 46.97 191 LYS A CA 1
ATOM 1492 C C . LYS A 1 191 ? 43.167 12.055 -20.189 1.00 46.97 191 LYS A C 1
ATOM 1494 O O . LYS A 1 191 ? 44.046 12.227 -21.018 1.00 46.97 191 LYS A O 1
ATOM 1499 N N . GLU A 1 192 ? 41.870 12.186 -20.457 1.00 44.12 192 GLU A N 1
ATOM 1500 C CA . GLU A 1 192 ? 41.361 12.597 -21.773 1.00 44.12 192 GLU A CA 1
ATOM 1501 C C . GLU A 1 192 ? 41.733 14.055 -22.103 1.00 44.12 192 GLU A C 1
ATOM 1503 O O . GLU A 1 192 ? 42.147 14.333 -23.226 1.00 44.12 192 GLU A O 1
ATOM 1508 N N . GLU A 1 193 ? 41.678 14.964 -21.120 1.00 49.31 193 GLU A N 1
ATOM 1509 C CA . GLU A 1 193 ? 42.142 16.354 -21.273 1.00 49.31 193 GLU A CA 1
ATOM 1510 C C . GLU A 1 193 ? 43.662 16.447 -21.507 1.00 49.31 193 GLU A C 1
ATOM 1512 O O . GLU A 1 193 ? 44.100 17.202 -22.379 1.00 49.31 193 GLU A O 1
ATOM 1517 N N . ASP A 1 194 ? 44.469 15.668 -20.774 1.00 49.09 194 ASP A N 1
ATOM 1518 C CA . ASP A 1 194 ? 45.929 15.625 -20.946 1.00 49.09 194 ASP A CA 1
ATOM 1519 C C . ASP A 1 194 ? 46.331 15.025 -22.312 1.00 49.09 194 ASP A C 1
ATOM 1521 O O . ASP A 1 194 ? 47.248 15.536 -22.966 1.00 49.09 194 ASP A O 1
ATOM 1525 N N . ASP A 1 195 ? 45.620 13.994 -22.787 1.00 46.91 195 ASP A N 1
ATOM 1526 C CA . ASP A 1 195 ? 45.837 13.389 -24.109 1.00 46.91 195 ASP A CA 1
ATOM 1527 C C . ASP A 1 195 ? 45.422 14.343 -25.251 1.00 46.91 195 ASP A C 1
ATOM 1529 O O . ASP A 1 195 ? 46.153 14.479 -26.239 1.00 46.91 195 ASP A O 1
ATOM 1533 N N . GLU A 1 196 ? 44.310 15.082 -25.124 1.00 51.88 196 GLU A N 1
ATOM 1534 C CA . GLU A 1 196 ? 43.910 16.106 -26.105 1.00 51.88 196 GLU A CA 1
ATOM 1535 C C . GLU A 1 196 ? 44.901 17.278 -26.175 1.00 51.88 196 GLU A C 1
ATOM 1537 O O . GLU A 1 196 ? 45.220 17.760 -27.271 1.00 51.88 196 GLU A O 1
ATOM 1542 N N . LEU A 1 197 ? 45.433 17.723 -25.031 1.00 53.28 197 LEU A N 1
ATOM 1543 C CA . LEU A 1 197 ? 46.466 18.762 -24.967 1.00 53.28 197 LEU A CA 1
ATOM 1544 C C . LEU A 1 197 ? 47.768 18.311 -25.639 1.00 53.28 197 LEU A C 1
ATOM 1546 O O . LEU A 1 197 ? 48.370 19.088 -26.386 1.00 53.28 197 LEU A O 1
ATOM 1550 N N . HIS A 1 198 ? 48.170 17.052 -25.443 1.00 51.53 198 HIS A N 1
ATOM 1551 C CA . HIS A 1 198 ? 49.347 16.479 -26.096 1.00 51.53 198 HIS A CA 1
ATOM 1552 C C . HIS A 1 198 ? 49.184 16.366 -27.619 1.00 51.53 198 HIS A C 1
ATOM 1554 O O . HIS A 1 198 ? 50.111 16.699 -28.364 1.00 51.53 198 HIS A O 1
ATOM 1560 N N . VAL A 1 199 ? 48.003 15.965 -28.102 1.00 55.47 199 VAL A N 1
ATOM 1561 C CA . VAL A 1 199 ? 47.700 15.882 -29.544 1.00 55.47 199 VAL A CA 1
ATOM 1562 C C . VAL A 1 199 ? 47.669 17.269 -30.192 1.00 55.47 199 VAL A C 1
ATOM 1564 O O . VAL A 1 199 ? 48.126 17.438 -31.326 1.00 55.47 199 VAL A O 1
ATOM 1567 N N . LYS A 1 200 ? 47.161 18.283 -29.485 1.00 59.19 200 LYS A N 1
ATOM 1568 C CA . LYS A 1 200 ? 47.099 19.663 -29.984 1.00 59.19 200 LYS A CA 1
ATOM 1569 C C . LYS A 1 200 ? 48.483 20.312 -30.054 1.00 59.19 200 LYS A C 1
ATOM 1571 O O . LYS A 1 200 ? 48.820 20.894 -31.081 1.00 59.19 200 LYS A O 1
ATOM 1576 N N . ALA A 1 201 ? 49.315 20.115 -29.031 1.00 54.09 201 ALA A N 1
ATOM 1577 C CA . ALA A 1 201 ? 50.700 20.587 -29.023 1.00 54.09 201 ALA A CA 1
ATOM 1578 C C . ALA A 1 201 ? 51.544 19.962 -30.152 1.00 54.09 201 ALA A C 1
ATOM 1580 O O . ALA A 1 201 ? 52.349 20.657 -30.774 1.00 54.09 201 ALA A O 1
ATOM 1581 N N . ALA A 1 202 ? 51.327 18.678 -30.467 1.00 53.53 202 ALA A N 1
ATOM 1582 C CA . ALA A 1 202 ? 52.000 18.014 -31.585 1.00 53.53 202 ALA A CA 1
ATOM 1583 C C . ALA A 1 202 ? 51.620 18.632 -32.944 1.00 53.53 202 ALA A C 1
ATOM 1585 O O . ALA A 1 202 ? 52.499 18.923 -33.755 1.00 53.53 202 ALA A O 1
ATOM 1586 N N . LYS A 1 203 ? 50.326 18.914 -33.164 1.00 57.34 203 LYS A N 1
ATOM 1587 C CA . LYS A 1 203 ? 49.831 19.555 -34.397 1.00 57.34 203 LYS A CA 1
ATOM 1588 C C . LYS A 1 203 ? 50.304 21.001 -34.553 1.00 57.34 203 LYS A C 1
ATOM 1590 O O . LYS A 1 203 ? 50.638 21.417 -35.661 1.00 57.34 203 LYS A O 1
ATOM 1595 N N . ASP A 1 204 ? 50.354 21.760 -33.461 1.00 62.03 204 ASP A N 1
ATOM 1596 C CA . ASP A 1 204 ? 50.811 23.153 -33.487 1.00 62.03 204 ASP A CA 1
ATOM 1597 C C . ASP A 1 204 ? 52.323 23.250 -33.765 1.00 62.03 204 ASP A C 1
ATOM 1599 O O . ASP A 1 204 ? 52.758 24.127 -34.513 1.00 62.03 204 ASP A O 1
ATOM 1603 N N . SER A 1 205 ? 53.124 22.308 -33.249 1.00 59.81 205 SER A N 1
ATOM 1604 C CA . SER A 1 205 ? 54.560 22.221 -33.551 1.00 59.81 205 SER A CA 1
ATOM 1605 C C . SER A 1 205 ? 54.832 21.856 -35.014 1.00 59.81 205 SER A C 1
ATOM 1607 O O . SER A 1 205 ? 55.751 22.404 -35.621 1.00 59.81 205 SER A O 1
ATOM 1609 N N . GLU A 1 206 ? 54.037 20.956 -35.595 1.00 64.56 206 GLU A N 1
ATOM 1610 C CA . GLU A 1 206 ? 54.159 20.548 -37.001 1.00 64.56 206 GLU A CA 1
ATOM 1611 C C . GLU A 1 206 ? 53.768 21.690 -37.953 1.00 64.56 206 GLU A C 1
ATOM 1613 O O . GLU A 1 206 ? 54.443 21.955 -38.948 1.00 64.56 206 GLU A O 1
ATOM 1618 N N . LYS A 1 207 ? 52.732 22.457 -37.595 1.00 66.50 207 LYS A N 1
ATOM 1619 C CA . LYS A 1 207 ? 52.329 23.656 -38.336 1.00 66.50 207 LYS A CA 1
ATOM 1620 C C . LYS A 1 207 ? 53.397 24.751 -38.295 1.00 66.50 207 LYS A C 1
ATOM 1622 O O . LYS A 1 207 ? 53.678 25.366 -39.323 1.00 66.50 207 LYS A O 1
ATOM 1627 N N . LEU A 1 208 ? 54.013 24.974 -37.132 1.00 63.22 208 LEU A N 1
ATOM 1628 C CA . LEU A 1 208 ? 55.071 25.971 -36.977 1.00 63.22 208 LEU A CA 1
ATOM 1629 C C . LEU A 1 208 ? 56.335 25.592 -37.763 1.00 63.22 208 LEU A C 1
ATOM 1631 O O . LEU A 1 208 ? 56.970 26.472 -38.340 1.00 63.22 208 LEU A O 1
ATOM 1635 N N . ALA A 1 209 ? 56.676 24.301 -37.825 1.00 64.06 209 ALA A N 1
ATOM 1636 C CA . ALA A 1 209 ? 57.787 23.807 -38.638 1.00 64.06 209 ALA A CA 1
ATOM 1637 C C . ALA A 1 209 ? 57.554 24.073 -40.137 1.00 64.06 209 ALA A C 1
ATOM 1639 O O . ALA A 1 209 ? 58.420 24.649 -40.796 1.00 64.06 209 ALA A O 1
ATOM 1640 N N . ASN A 1 210 ? 56.352 23.776 -40.639 1.00 65.44 210 ASN A N 1
ATOM 1641 C CA . ASN A 1 210 ? 55.984 24.009 -42.040 1.00 65.44 210 ASN A CA 1
ATOM 1642 C C . ASN A 1 210 ? 55.987 25.506 -42.412 1.00 65.44 210 ASN A C 1
ATOM 1644 O O . ASN A 1 210 ? 56.464 25.889 -43.479 1.00 65.44 210 ASN A O 1
ATOM 1648 N N . GLU A 1 211 ? 55.508 26.382 -41.521 1.00 68.31 211 GLU A N 1
ATOM 1649 C CA . GLU A 1 211 ? 55.550 27.837 -41.739 1.00 68.31 211 GLU A CA 1
ATOM 1650 C C . GLU A 1 211 ? 56.983 28.399 -41.729 1.00 68.31 211 GLU A C 1
ATOM 1652 O O . GLU A 1 211 ? 57.269 29.404 -42.392 1.00 68.31 211 GLU A O 1
ATOM 1657 N N . LEU A 1 212 ? 57.895 27.776 -40.974 1.00 61.62 212 LEU A N 1
ATOM 1658 C CA . LEU A 1 212 ? 59.303 28.163 -40.938 1.00 61.62 212 LEU A CA 1
ATOM 1659 C C . LEU A 1 212 ? 60.023 27.748 -42.226 1.00 61.62 212 LEU A C 1
ATOM 1661 O O . LEU A 1 212 ? 60.777 28.550 -42.779 1.00 61.62 212 LEU A O 1
ATOM 1665 N N . GLU A 1 213 ? 59.746 26.545 -42.732 1.00 65.88 213 GLU A N 1
ATOM 1666 C CA . GLU A 1 213 ? 60.275 26.054 -44.009 1.00 65.88 213 GLU A CA 1
ATOM 1667 C C . GLU A 1 213 ? 59.819 26.927 -45.186 1.00 65.88 213 GLU A C 1
ATOM 1669 O O . GLU A 1 213 ? 60.649 27.344 -45.996 1.00 65.88 213 GLU A O 1
ATOM 1674 N N . GLU A 1 214 ? 58.542 27.325 -45.236 1.00 66.69 214 GLU A N 1
ATOM 1675 C CA . GLU A 1 214 ? 58.046 28.255 -46.262 1.00 66.69 214 GLU A CA 1
ATOM 1676 C C . GLU A 1 214 ? 58.730 29.629 -46.211 1.00 66.69 214 GLU A C 1
ATOM 1678 O O . GLU A 1 214 ? 58.970 30.254 -47.249 1.00 66.69 214 GLU A O 1
ATOM 1683 N N . LYS A 1 215 ? 59.038 30.138 -45.012 1.00 66.88 215 LYS A N 1
ATOM 1684 C CA . LYS A 1 215 ? 59.725 31.430 -44.844 1.00 66.88 215 LYS A CA 1
ATOM 1685 C C . LYS A 1 215 ? 61.207 31.346 -45.204 1.00 66.88 215 LYS A C 1
ATOM 1687 O O . LYS A 1 215 ? 61.720 32.273 -45.829 1.00 66.88 215 LYS A O 1
ATOM 1692 N N . LEU A 1 216 ? 61.876 30.242 -44.874 1.00 57.28 216 LEU A N 1
ATOM 1693 C CA . LEU A 1 216 ? 63.258 29.968 -45.283 1.00 57.28 216 LEU A CA 1
ATOM 1694 C C . LEU A 1 216 ? 63.386 29.858 -46.807 1.00 57.28 216 LEU A C 1
ATOM 1696 O O . LEU A 1 216 ? 64.322 30.416 -47.382 1.00 57.28 216 LEU A O 1
ATOM 1700 N N . HIS A 1 217 ? 62.405 29.241 -47.467 1.00 58.78 217 HIS A N 1
ATOM 1701 C CA . HIS A 1 217 ? 62.369 29.102 -48.924 1.00 58.78 217 HIS A CA 1
ATOM 1702 C C . HIS A 1 217 ? 62.135 30.438 -49.661 1.00 58.78 217 HIS A C 1
ATOM 1704 O O . HIS A 1 217 ? 62.503 30.583 -50.826 1.00 58.78 217 HIS A O 1
ATOM 1710 N N . LYS A 1 218 ? 61.552 31.441 -48.987 1.00 59.44 218 LYS A N 1
ATOM 1711 C CA . LYS A 1 218 ? 61.375 32.811 -49.511 1.00 59.44 218 LYS A CA 1
ATOM 1712 C C . LYS A 1 218 ? 62.615 33.697 -49.344 1.00 59.44 218 LYS A C 1
ATOM 1714 O O . LYS A 1 218 ? 62.722 34.702 -50.034 1.00 59.44 218 LYS A O 1
ATOM 1719 N N . LEU A 1 219 ? 63.546 33.333 -48.460 1.00 53.75 219 LEU A N 1
ATOM 1720 C CA . LEU A 1 219 ? 64.795 34.071 -48.215 1.00 53.75 219 LEU A CA 1
ATOM 1721 C C . LEU A 1 219 ? 65.977 33.570 -49.059 1.00 53.75 219 LEU A C 1
ATOM 1723 O O . LEU A 1 219 ? 67.017 34.215 -49.088 1.00 53.75 219 LEU A O 1
ATOM 1727 N N . THR A 1 220 ? 65.831 32.438 -49.751 1.00 53.16 220 THR A N 1
ATOM 1728 C CA . THR A 1 220 ? 66.869 31.860 -50.626 1.00 53.16 220 THR A CA 1
ATOM 1729 C C . THR A 1 220 ? 66.744 32.283 -52.095 1.00 53.16 220 THR A C 1
ATOM 1731 O O . THR A 1 220 ? 67.553 31.868 -52.921 1.00 53.16 220 THR A O 1
ATOM 1734 N N . ILE A 1 221 ? 65.764 33.132 -52.428 1.00 54.31 221 ILE A N 1
ATOM 1735 C CA . ILE A 1 221 ? 65.609 33.756 -53.750 1.00 54.31 221 ILE A CA 1
ATOM 1736 C C . ILE A 1 221 ? 65.468 35.271 -53.546 1.00 54.31 221 ILE A C 1
ATOM 1738 O O . ILE A 1 221 ? 64.375 35.831 -53.618 1.00 54.31 221 ILE A O 1
ATOM 1742 N N . GLY A 1 222 ? 66.590 35.915 -53.233 1.00 44.75 222 GLY A N 1
ATOM 1743 C CA . GLY A 1 222 ? 66.754 37.361 -53.101 1.00 44.75 222 GLY A CA 1
ATOM 1744 C C . GLY A 1 222 ? 68.222 37.721 -53.210 1.00 44.75 222 GLY A C 1
ATOM 1745 O O . GLY A 1 222 ? 69.003 37.142 -52.424 1.00 44.75 222 GLY A O 1
#